Protein 6CW0 (pdb70)

CATH classification: 1.20.920.10

Organism: Cryptosporidium parvum (strain Iowa II) (NCBI:txid353152)

Radius of gyration: 18.34 Å; Cα contacts (8 Å, |Δi|>4): 218; chains: 2; bounding box: 42×38×51 Å

B-factor: mean 19.39, std 7.38, range [11.24, 53.66]

Structure (mmCIF, N/CA/C/O backbone):
data_6CW0
#
_entry.id   6CW0
#
_cell.length_a   32.543
_cell.length_b   71.422
_cell.length_c   98.274
_cell.angle_alpha   90.000
_cell.angle_beta   90.000
_cell.angle_gamma   90.000
#
_symmetry.space_group_name_H-M   'P 21 21 21'
#
loop_
_entity.id
_entity.type
_entity.pdbx_description
1 polymer 'Cgd2_2690 protein'
2 non-polymer 4-{[(7R)-8-cyclopentyl-7-ethyl-5-methyl-6-oxo-5,6,7,8-tetrahydropteridin-2-yl]amino}-3-methoxy-N-(1-methylpiperidin-4-yl)benzamide
3 non-polymer GLYCEROL
4 non-polymer 'UNKNOWN ATOM OR ION'
5 non-polymer 'SULFATE ION'
6 water water
#
loop_
_atom_site.group_PDB
_atom_site.id
_atom_site.type_symbol
_atom_site.label_atom_id
_atom_site.label_alt_id
_atom_site.label_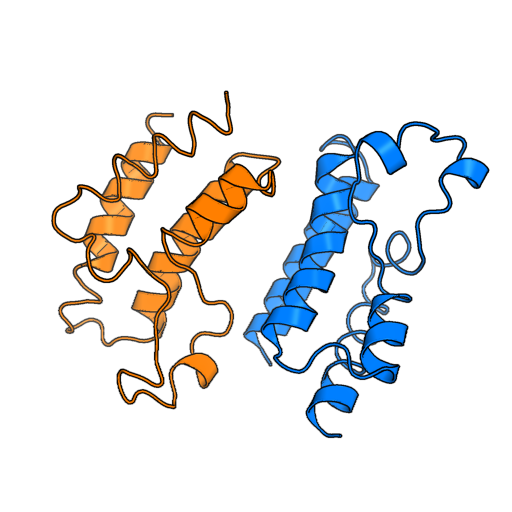comp_id
_atom_site.label_asym_id
_atom_site.label_entity_id
_atom_site.label_seq_id
_atom_site.pdbx_PDB_ins_code
_atom_site.Cartn_x
_atom_site.Cartn_y
_atom_site.Cartn_z
_atom_site.occupancy
_atom_site.B_iso_or_equiv
_atom_site.auth_seq_id
_atom_site.auth_comp_id
_atom_site.auth_asym_id
_atom_site.auth_atom_id
_atom_site.pdbx_PDB_model_num
ATOM 1 N N . GLU A 1 3 ? 39.732 56.051 35.012 1.00 45.22 4 GLU A N 1
ATOM 2 C CA . GLU A 1 3 ? 39.600 54.827 34.162 1.00 43.81 4 GLU A CA 1
ATOM 3 C C . GLU A 1 3 ? 38.155 54.592 33.686 1.00 42.94 4 GLU A C 1
ATOM 4 O O . GLU A 1 3 ? 37.914 54.501 32.476 1.00 38.26 4 G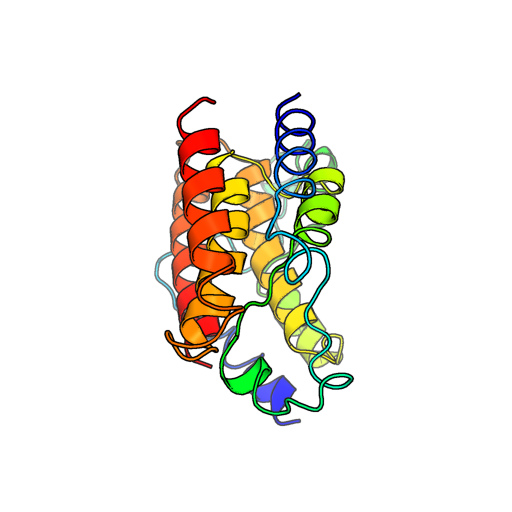LU A O 1
ATOM 6 N N . ASP A 1 4 ? 37.205 54.515 34.625 1.00 40.64 5 ASP A N 1
ATOM 7 C CA . ASP A 1 4 ? 35.780 54.235 34.311 1.00 38.53 5 ASP A CA 1
ATOM 8 C C . ASP A 1 4 ? 35.135 55.255 33.357 1.00 37.99 5 ASP A C 1
ATOM 9 O O . ASP A 1 4 ? 34.450 54.869 32.392 1.00 32.62 5 ASP A O 1
ATOM 11 N N . TYR A 1 5 ? 35.336 56.544 33.664 1.00 35.28 6 TYR A N 1
ATOM 12 C CA . TYR A 1 5 ? 34.821 57.652 32.859 1.00 32.94 6 TYR A CA 1
ATOM 13 C C . TYR A 1 5 ? 35.430 57.629 31.466 1.00 29.20 6 TYR A C 1
ATOM 14 O O . TYR A 1 5 ? 34.711 57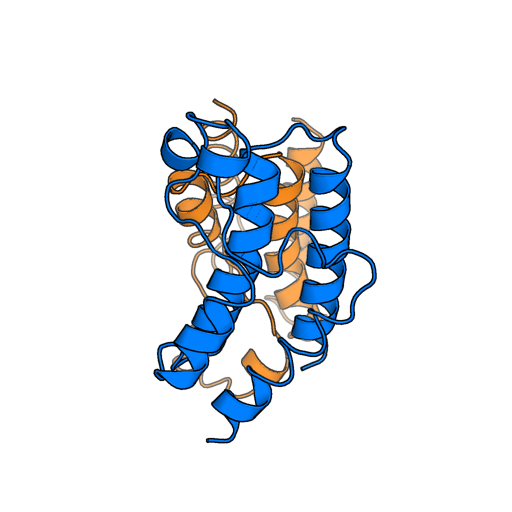.790 30.495 1.00 27.08 6 TYR A O 1
ATOM 16 N N . SER A 1 6 ? 36.738 57.402 31.365 1.00 29.54 7 SER A N 1
ATOM 17 C CA . SER A 1 6 ? 37.431 57.347 30.072 1.00 29.51 7 SER A CA 1
ATOM 18 C C . SER A 1 6 ? 36.893 56.234 29.203 1.00 28.10 7 SER A C 1
ATOM 19 O O . SER A 1 6 ? 36.582 56.454 28.035 1.00 23.38 7 SER A O 1
ATOM 22 N N . ARG A 1 7 ? 36.795 55.033 29.762 1.00 24.97 8 ARG A N 1
ATOM 23 C CA . ARG A 1 7 ? 36.231 53.917 29.008 1.00 23.87 8 ARG A CA 1
ATOM 24 C C . ARG A 1 7 ? 34.818 54.248 28.576 1.00 23.00 8 ARG A C 1
ATOM 25 O O . ARG A 1 7 ? 34.485 54.013 27.422 1.00 21.52 8 ARG A O 1
ATOM 33 N N . GLU A 1 8 ? 33.985 54.787 29.480 1.00 21.67 9 GLU A N 1
ATOM 34 C CA . GLU A 1 8 ? 32.648 55.231 29.114 1.00 21.52 9 GLU A CA 1
ATOM 35 C C . GLU A 1 8 ? 32.647 56.248 27.957 1.00 18.65 9 GLU A C 1
ATOM 36 O O . GLU A 1 8 ? 31.896 56.089 27.013 1.00 19.95 9 GLU A O 1
ATOM 39 N N . TYR A 1 9 ? 33.458 57.310 28.041 1.00 17.83 10 TYR A N 1
ATOM 40 C CA . TYR A 1 9 ? 33.517 58.276 26.936 1.00 16.48 10 TYR A CA 1
ATOM 41 C C . TYR A 1 9 ? 33.895 57.583 25.627 1.00 14.43 10 TYR A C 1
ATOM 42 O O . TYR A 1 9 ? 33.328 57.884 24.586 1.00 13.53 10 TYR A O 1
ATOM 51 N N A SER A 1 10 ? 34.852 56.665 25.692 0.70 14.68 11 SER A N 1
ATOM 52 N N B SER A 1 10 ? 34.857 56.670 25.680 0.30 14.07 11 SER A N 1
ATOM 53 C CA A SER A 1 10 ? 35.274 55.950 24.491 0.70 14.81 11 SER A CA 1
ATOM 54 C CA B SER A 1 10 ? 35.250 55.923 24.491 0.30 13.77 11 SER A CA 1
ATOM 55 C C A SER A 1 10 ? 34.131 55.091 23.949 0.70 13.99 11 SER A C 1
ATOM 56 C C B SER A 1 10 ? 34.091 55.125 23.938 0.30 13.76 11 SER A C 1
ATOM 57 O O A SER A 1 10 ? 33.986 54.963 22.741 0.70 13.29 11 SER A O 1
ATOM 58 O O B SER A 1 10 ? 33.906 55.048 22.727 0.30 13.50 11 SER A O 1
ATOM 63 N N . GLU A 1 11 ? 33.309 54.529 24.826 1.00 14.52 12 GLU A N 1
ATOM 64 C CA . GLU A 1 11 ? 32.161 53.740 24.375 1.00 14.18 12 GLU A CA 1
ATOM 65 C C . GLU A 1 11 ? 31.056 54.613 23.781 1.00 13.50 12 GLU A C 1
ATOM 66 O O . GLU A 1 11 ? 30.411 54.235 22.807 1.00 14.11 12 GLU A O 1
ATOM 72 N N . VAL A 1 12 ? 30.876 55.830 24.306 1.00 14.53 13 VAL A N 1
ATOM 73 C CA . VAL A 1 12 ? 29.938 56.775 23.686 1.00 14.59 13 VAL A CA 1
ATOM 74 C C . VAL A 1 12 ? 30.375 57.090 22.257 1.00 14.14 13 VAL A C 1
ATOM 75 O O . VAL A 1 12 ? 29.592 57.102 21.311 1.00 13.68 13 VAL A O 1
ATOM 79 N N . LEU A 1 13 ? 31.682 57.330 22.074 1.00 13.90 14 LEU A N 1
ATOM 80 C CA . LEU A 1 13 ? 32.167 57.574 20.709 1.00 15.02 14 LEU A CA 1
ATOM 81 C C . LEU A 1 13 ? 31.908 56.449 19.764 1.00 14.91 14 LEU A C 1
ATOM 82 O O . LEU A 1 13 ? 31.568 56.669 18.592 1.00 15.43 14 LEU A O 1
ATOM 87 N N A LEU A 1 14 ? 32.092 55.205 20.216 0.50 13.98 15 LEU A N 1
ATOM 88 N N B LEU A 1 14 ? 32.079 55.223 20.242 0.50 14.91 15 LEU A N 1
ATOM 89 C CA A LEU A 1 14 ? 31.764 54.073 19.349 0.50 14.03 15 LEU A CA 1
ATOM 90 C CA B LEU A 1 14 ? 31.806 54.072 19.411 0.50 15.52 15 LEU A CA 1
ATOM 91 C C A LEU A 1 14 ? 30.298 54.087 18.961 0.50 13.89 15 LEU A C 1
ATOM 92 C C B LEU A 1 14 ? 30.318 53.973 19.014 0.50 14.75 15 LEU A C 1
ATOM 93 O O A LEU A 1 14 ? 29.958 53.862 17.805 0.50 14.18 15 LEU A O 1
ATOM 94 O O B LEU A 1 14 ? 29.987 53.542 17.903 0.50 15.21 15 LEU A O 1
ATOM 103 N N . GLN A 1 15 ? 29.433 54.368 19.924 1.00 13.80 16 GLN A N 1
ATOM 104 C CA . GLN A 1 15 ? 27.980 54.452 19.634 1.00 13.95 16 GLN A CA 1
ATOM 105 C C . GLN A 1 15 ? 27.684 55.504 18.561 1.00 14.93 16 GLN A C 1
ATOM 106 O O . GLN A 1 15 ? 26.866 55.296 17.676 1.00 15.73 16 GLN A O 1
ATOM 112 N N . LEU A 1 16 ? 28.355 56.649 18.654 1.00 14.26 17 LEU A N 1
ATOM 113 C CA . LEU A 1 16 ? 28.158 57.707 17.673 1.00 15.04 17 LEU A CA 1
ATOM 114 C C . LEU A 1 16 ? 28.736 57.377 16.297 1.00 14.81 17 LEU A C 1
ATOM 115 O O . LEU A 1 16 ? 28.127 57.663 15.272 1.00 14.65 17 LEU A O 1
ATOM 120 N N A LYS A 1 17 ? 29.907 56.739 16.274 0.50 14.78 18 LYS A N 1
ATOM 121 N N B LYS A 1 17 ? 29.925 56.777 16.282 0.50 14.71 18 LYS A N 1
ATOM 122 C CA A LYS A 1 17 ? 30.524 56.333 15.014 0.50 15.34 18 LYS A CA 1
ATOM 123 C CA B LYS A 1 17 ? 30.546 56.403 15.025 0.50 15.19 18 LYS A CA 1
ATOM 124 C C A LYS A 1 17 ? 29.653 55.388 14.213 0.50 16.42 18 LYS A C 1
ATOM 125 C C B LYS A 1 17 ? 29.706 55.371 14.281 0.50 15.62 18 LYS A C 1
ATOM 126 O O A LYS A 1 17 ? 29.630 55.454 12.987 0.50 17.16 18 LYS A O 1
ATOM 127 O O B LYS A 1 17 ? 29.741 55.319 13.050 0.50 16.34 18 LYS A O 1
ATOM 132 N N A GLU A 1 18 ? 28.936 54.498 14.894 0.50 17.01 19 GLU A N 1
ATOM 133 N N B GLU A 1 18 ? 28.943 54.562 15.026 0.50 15.45 19 GLU A N 1
ATOM 134 C CA A GLU A 1 18 ? 28.144 53.500 14.189 0.50 19.24 19 GLU A CA 1
ATOM 135 C CA B GLU A 1 18 ? 28.115 53.499 14.448 0.50 16.76 19 GLU A CA 1
ATOM 136 C C A GLU A 1 18 ? 26.751 53.986 13.798 0.50 18.20 19 GLU A C 1
ATOM 137 C C B GLU A 1 18 ? 26.810 53.996 13.803 0.50 16.80 19 GLU A C 1
ATOM 138 O O A GLU A 1 18 ? 25.963 53.222 13.233 0.50 18.18 19 GLU A O 1
ATOM 139 O O B GLU A 1 18 ? 26.157 53.250 13.058 0.50 16.81 19 GLU A O 1
ATOM 150 N N . LEU A 1 19 ? 26.446 55.256 14.066 1.00 16.84 20 LEU A N 1
ATOM 151 C CA . LEU A 1 19 ? 25.184 55.831 13.596 1.00 15.97 20 LEU A CA 1
ATOM 152 C C . LEU A 1 19 ? 25.196 56.007 12.084 1.00 15.95 20 LEU A C 1
ATOM 153 O O . LEU A 1 19 ? 26.241 56.269 11.482 1.00 15.88 20 LEU A O 1
ATOM 158 N N A GLN A 1 20 ? 24.020 55.885 11.477 0.50 16.33 21 GLN A N 1
ATOM 159 N N B GLN A 1 20 ? 24.014 55.882 11.486 0.50 16.54 21 GLN A N 1
ATOM 160 C CA A GLN A 1 20 ? 23.889 55.991 10.026 0.50 17.49 21 GLN A CA 1
ATOM 161 C CA B GLN A 1 20 ? 23.856 55.999 10.041 0.50 17.86 21 GLN A CA 1
ATOM 162 C C A GLN A 1 20 ? 24.466 57.261 9.417 0.50 17.79 21 GLN A C 1
ATOM 163 C C B GLN A 1 20 ? 24.503 57.243 9.443 0.50 17.96 21 GLN A C 1
ATOM 164 O O A GLN A 1 20 ? 24.917 57.234 8.282 0.50 18.23 21 GLN A O 1
ATOM 165 O O B GLN A 1 20 ? 25.062 57.170 8.357 0.50 18.40 21 GLN A O 1
ATOM 176 N N . ASP A 1 21 ? 24.416 58.369 10.146 1.00 17.69 22 ASP A N 1
ATOM 177 C CA . ASP A 1 21 ? 24.837 59.663 9.580 1.00 17.98 22 ASP A CA 1
ATOM 178 C C . ASP A 1 21 ? 26.203 60.141 10.045 1.00 16.64 22 ASP A C 1
ATOM 179 O O . ASP A 1 21 ? 26.502 61.343 9.955 1.00 16.23 22 ASP A O 1
ATOM 184 N N . SER A 1 22 ? 27.043 59.236 10.526 1.00 15.02 23 SER A N 1
ATOM 185 C CA . SER A 1 22 ? 28.259 59.668 11.164 1.00 14.78 23 SER A CA 1
ATOM 186 C C . SER A 1 22 ? 29.425 60.039 10.256 1.00 14.66 23 SER A C 1
ATOM 187 O O . SER A 1 22 ? 30.352 60.705 10.720 1.00 13.01 23 SER A O 1
ATOM 190 N N A GLU A 1 23 ? 29.396 59.625 8.985 0.50 14.94 24 GLU A N 1
ATOM 191 N N B GLU A 1 23 ? 29.399 59.634 8.984 0.50 15.19 24 GLU A N 1
ATOM 192 C CA A GLU A 1 23 ? 30.599 59.641 8.144 0.50 15.35 24 GLU A CA 1
ATOM 193 C CA B GLU A 1 23 ? 30.622 59.639 8.179 0.50 15.77 24 GLU A CA 1
ATOM 194 C C A GLU A 1 23 ? 31.309 60.996 8.085 0.50 13.85 24 GLU A C 1
ATOM 195 C C B GLU A 1 23 ? 31.317 61.002 8.082 0.50 14.07 24 GLU A C 1
ATOM 196 O O A GLU A 1 23 ? 32.536 61.070 8.241 0.50 14.43 24 GLU A O 1
ATOM 197 O O B GLU A 1 23 ? 32.546 61.088 8.208 0.50 14.62 24 GLU A O 1
ATOM 208 N N . ALA A 1 24 ? 30.548 62.065 7.878 1.00 13.17 25 ALA A N 1
ATOM 209 C CA . ALA A 1 24 ? 31.152 63.397 7.728 1.00 12.72 25 ALA A CA 1
ATOM 210 C C . ALA A 1 24 ? 31.863 63.893 8.972 1.00 12.65 25 ALA A C 1
ATOM 211 O O . ALA A 1 24 ? 32.617 64.867 8.899 1.00 13.15 25 ALA A O 1
ATOM 213 N N . PHE A 1 25 ? 31.579 63.281 10.123 1.00 12.21 26 PHE A N 1
ATOM 214 C CA . PHE A 1 25 ? 32.024 63.750 11.438 1.00 12.29 26 PHE A CA 1
ATOM 215 C C . PHE A 1 25 ? 33.127 62.898 12.050 1.00 13.31 26 PHE A C 1
ATOM 216 O O . PHE A 1 25 ? 33.546 63.164 13.185 1.00 13.49 26 PHE A O 1
ATOM 224 N N . LEU A 1 26 ? 33.627 61.909 11.316 1.00 12.92 27 LEU A N 1
ATOM 225 C CA . LEU A 1 26 ? 34.573 60.936 11.859 1.00 13.77 27 LEU A CA 1
ATOM 226 C C . LEU A 1 26 ? 35.958 61.493 12.060 1.00 14.24 27 LEU A C 1
ATOM 227 O O . LEU A 1 26 ? 36.655 61.109 13.025 1.00 15.09 27 LEU A O 1
ATOM 232 N N . GLU A 1 27 ? 36.363 62.370 11.159 1.00 14.09 28 GLU A N 1
ATOM 233 C CA . GLU A 1 27 ? 37.734 62.863 11.086 1.00 15.24 28 GLU A CA 1
ATOM 234 C C . GLU A 1 27 ? 37.733 64.365 10.894 1.00 15.05 28 GLU A C 1
ATOM 235 O O . GLU A 1 27 ? 36.729 64.934 10.439 1.00 14.80 28 GLU A O 1
ATOM 241 N N . PRO A 1 28 ? 38.862 65.028 11.213 1.00 14.80 29 PRO A N 1
ATOM 242 C CA . PRO A 1 28 ? 38.909 66.471 11.010 1.00 14.70 29 PRO A CA 1
ATOM 243 C C . PRO A 1 28 ? 38.591 66.843 9.564 1.00 14.71 29 PRO A C 1
ATOM 244 O O . PRO A 1 28 ? 39.015 66.145 8.614 1.00 15.88 29 PRO A O 1
ATOM 248 N N . VAL A 1 29 ? 37.913 67.965 9.400 1.00 14.28 30 VAL A N 1
ATOM 249 C CA . VAL A 1 29 ? 37.660 68.526 8.088 1.00 14.57 30 VAL A CA 1
ATOM 250 C C . VAL A 1 29 ? 39.007 68.903 7.464 1.00 15.85 30 VAL A C 1
ATOM 251 O O . VAL A 1 29 ? 39.777 69.709 8.011 1.00 17.04 30 VAL A O 1
ATOM 255 N N . ASN A 1 30 ? 39.306 68.317 6.299 1.00 16.79 31 ASN A N 1
ATOM 256 C CA . ASN A 1 30 ? 40.503 68.705 5.546 1.00 18.15 31 ASN A CA 1
ATOM 257 C C . ASN A 1 30 ? 40.023 69.699 4.495 1.00 17.03 31 ASN A C 1
ATOM 258 O O . ASN A 1 30 ? 39.669 69.352 3.342 1.00 16.61 31 ASN A O 1
ATOM 263 N N . TRP A 1 31 ? 39.960 70.955 4.910 1.00 17.29 32 TRP A N 1
ATOM 264 C CA . TRP A 1 31 ? 39.367 71.977 4.063 1.00 18.27 32 TRP A CA 1
ATOM 265 C C . TRP A 1 31 ? 40.209 72.253 2.825 1.00 18.27 32 TRP A C 1
ATOM 266 O O . TRP A 1 31 ? 39.659 72.605 1.786 1.00 18.48 32 TRP A O 1
ATOM 277 N N . LYS A 1 32 ? 41.522 72.071 2.914 1.00 18.42 33 LYS A N 1
ATOM 278 C CA . LYS A 1 32 ? 42.358 72.274 1.745 1.00 19.33 33 LYS A CA 1
ATOM 279 C C . LYS A 1 32 ? 42.055 71.211 0.686 1.00 18.46 33 LYS A C 1
ATOM 280 O O . LYS A 1 32 ? 41.905 71.544 -0.503 1.00 19.66 33 LYS A O 1
ATOM 283 N N . LYS A 1 33 ? 41.932 69.955 1.106 1.00 17.64 34 LYS A N 1
ATOM 284 C CA . LYS A 1 33 ? 41.586 68.887 0.172 1.00 18.34 34 LYS A CA 1
ATOM 285 C C . LYS A 1 33 ? 40.241 69.141 -0.491 1.00 17.60 34 LYS A C 1
ATOM 286 O O . LYS A 1 33 ? 40.061 68.855 -1.684 1.00 17.29 34 LYS A O 1
ATOM 290 N N . LEU A 1 34 ? 39.304 69.683 0.275 1.00 16.60 35 LEU A N 1
ATOM 291 C CA . LEU A 1 34 ? 37.953 69.978 -0.231 1.00 16.20 35 LEU A CA 1
ATOM 292 C C . LEU A 1 34 ? 37.864 71.286 -1.014 1.00 17.60 35 LEU A C 1
ATOM 293 O O . LEU A 1 34 ? 36.825 71.569 -1.608 1.00 19.67 35 LEU A O 1
ATOM 298 N N . GLY A 1 35 ? 38.907 72.106 -0.952 1.00 17.65 36 GLY A N 1
ATOM 299 C CA . GLY A 1 35 ? 38.929 73.392 -1.614 1.00 18.12 36 GLY A CA 1
ATOM 300 C C . GLY A 1 35 ? 38.105 74.468 -0.925 1.00 18.57 36 GLY A C 1
ATOM 301 O O . GLY A 1 35 ? 37.676 75.445 -1.549 1.00 19.71 36 GLY A O 1
ATOM 302 N N . LEU A 1 36 ? 37.899 74.319 0.380 1.00 18.35 37 LEU A N 1
ATOM 303 C CA . LEU A 1 36 ? 37.053 75.239 1.137 1.00 19.15 37 LEU A CA 1
ATOM 304 C C . LEU A 1 36 ? 37.898 76.166 1.981 1.00 20.83 37 LEU A C 1
ATOM 305 O O . LEU A 1 36 ? 37.985 76.021 3.203 1.00 19.35 37 LEU A O 1
ATOM 310 N N . ASP A 1 37 ? 38.498 77.162 1.329 1.00 21.25 38 ASP A N 1
ATOM 311 C CA . ASP A 1 37 ? 39.481 78.017 1.983 1.00 23.51 38 ASP A CA 1
ATOM 312 C C . ASP A 1 37 ? 38.921 78.837 3.138 1.00 21.54 38 ASP A C 1
ATOM 313 O O . ASP A 1 37 ? 39.665 79.251 4.023 1.00 21.78 38 ASP A O 1
ATOM 318 N N . ASP A 1 38 ? 37.627 79.107 3.113 1.00 20.62 39 ASP A N 1
ATOM 319 C CA . ASP A 1 38 ? 37.007 79.906 4.160 1.00 20.52 39 ASP A CA 1
ATOM 320 C C . ASP A 1 38 ? 36.654 79.117 5.412 1.00 19.50 39 ASP A C 1
ATOM 321 O O . ASP A 1 38 ? 36.304 79.704 6.414 1.00 19.72 39 ASP A O 1
ATOM 326 N N . TYR A 1 39 ? 36.771 77.796 5.365 1.00 18.26 40 TYR A N 1
ATOM 327 C CA . TYR A 1 39 ? 36.375 76.977 6.513 1.00 17.43 40 TYR A CA 1
ATOM 328 C C . TYR A 1 39 ? 37.014 77.424 7.842 1.00 17.57 40 TYR A C 1
ATOM 329 O O . TYR A 1 39 ? 36.294 77.623 8.819 1.00 16.46 40 TYR A O 1
ATOM 338 N N . PRO A 1 40 ? 38.345 77.625 7.886 1.00 18.39 41 PRO A N 1
ATOM 339 C CA . PRO A 1 40 ? 38.939 78.066 9.160 1.00 20.77 41 PRO A CA 1
ATOM 340 C C . PRO A 1 40 ? 38.637 79.509 9.561 1.00 21.45 41 PRO A C 1
ATOM 341 O O . PRO A 1 40 ? 38.835 79.860 10.725 1.00 24.13 41 PRO A O 1
ATOM 345 N N . ASP A 1 41 ? 38.192 80.328 8.616 1.00 21.35 42 ASP A N 1
ATOM 346 C CA . ASP A 1 41 ? 37.778 81.702 8.933 1.00 23.40 42 ASP A CA 1
ATOM 347 C C . ASP A 1 41 ? 36.446 81.692 9.666 1.00 22.71 42 ASP A C 1
ATOM 348 O O . ASP A 1 41 ? 36.206 82.519 10.539 1.00 26.41 42 ASP A O 1
ATOM 353 N N . ILE A 1 42 ? 35.576 80.746 9.318 1.00 19.99 43 ILE A N 1
ATOM 354 C CA . ILE A 1 42 ? 34.228 80.689 9.858 1.00 18.67 43 ILE A CA 1
ATOM 355 C C . ILE A 1 42 ? 34.166 79.780 11.086 1.00 17.69 43 ILE A C 1
ATOM 356 O O . ILE A 1 42 ? 33.519 80.118 12.083 1.00 17.60 43 ILE A O 1
ATOM 361 N N . VAL A 1 43 ? 34.836 78.638 10.998 1.00 16.10 44 VAL A N 1
ATOM 362 C CA . VAL A 1 43 ? 34.877 77.671 12.088 1.00 15.74 44 VAL A CA 1
ATOM 363 C C . VAL A 1 43 ? 36.143 77.867 12.906 1.00 15.85 44 VAL A C 1
ATOM 364 O O . VAL A 1 43 ? 37.203 77.426 12.524 1.00 16.98 44 VAL A O 1
ATOM 368 N N . LYS A 1 44 ? 35.994 78.510 14.059 1.00 16.48 45 LYS A N 1
ATOM 369 C CA . LYS A 1 44 ? 37.110 78.926 14.874 1.00 17.62 45 LYS A CA 1
ATOM 370 C C . LYS A 1 44 ? 37.687 77.776 15.669 1.00 16.23 45 LYS A C 1
ATOM 371 O O . LYS A 1 44 ? 38.881 77.754 15.942 1.00 17.60 45 LYS A O 1
ATOM 377 N N . ASN A 1 45 ? 36.836 76.815 16.024 1.00 14.70 46 ASN A N 1
ATOM 378 C CA . ASN A 1 45 ? 37.236 75.709 16.901 1.00 14.95 46 ASN A CA 1
ATOM 379 C C . ASN A 1 45 ? 36.778 74.386 16.245 1.00 13.84 46 ASN A C 1
ATOM 380 O O . ASN A 1 45 ? 35.761 73.801 16.622 1.00 13.47 46 ASN A O 1
ATOM 385 N N . PRO A 1 46 ? 37.578 73.891 15.288 1.00 14.84 47 PRO A N 1
ATOM 386 C CA . PRO A 1 46 ? 37.220 72.649 14.623 1.00 14.41 47 PRO A CA 1
ATOM 387 C C . PRO A 1 46 ? 37.176 71.485 15.608 1.00 14.46 47 PRO A C 1
ATOM 388 O O . PRO A 1 46 ? 37.938 71.465 16.569 1.00 14.22 47 PRO A O 1
ATOM 392 N N . MET A 1 47 ? 36.291 70.524 15.386 1.00 13.40 48 MET A N 1
ATOM 393 C CA . MET A 1 47 ? 36.242 69.332 16.208 1.00 13.41 48 MET A CA 1
ATOM 394 C C . MET A 1 47 ? 35.611 68.210 15.391 1.00 12.31 48 MET A C 1
ATOM 395 O O . MET A 1 47 ? 34.872 68.464 14.454 1.00 12.47 48 MET A O 1
ATOM 400 N N . ASP A 1 48 ? 35.947 66.983 15.754 1.00 11.60 49 ASP A N 1
ATOM 401 C CA . ASP A 1 48 ? 35.468 65.770 15.088 1.00 12.00 49 ASP A CA 1
ATOM 402 C C . ASP A 1 48 ? 35.631 64.599 16.040 1.00 12.20 49 ASP A C 1
ATOM 403 O O . ASP A 1 48 ? 36.274 64.719 17.086 1.00 11.88 49 ASP A O 1
ATOM 408 N N . LEU A 1 49 ? 35.047 63.459 15.692 1.00 11.24 50 LEU A N 1
ATOM 409 C CA . LEU A 1 49 ? 35.017 62.326 16.598 1.00 12.05 50 LEU A CA 1
ATOM 410 C C . LEU A 1 49 ? 36.383 61.696 16.872 1.00 12.24 50 LEU A C 1
ATOM 411 O O . LEU A 1 49 ? 36.596 61.223 17.980 1.00 13.01 50 LEU A O 1
ATOM 416 N N A LYS A 1 50 ? 37.267 61.683 15.883 0.50 13.02 51 LYS A N 1
ATOM 417 N N B LYS A 1 50 ? 37.277 61.677 15.890 0.50 12.78 51 LYS A N 1
ATOM 418 C CA A LYS A 1 50 ? 38.611 61.136 16.060 0.50 13.49 51 LYS A CA 1
ATOM 419 C CA B LYS A 1 50 ? 38.616 61.120 16.105 0.50 13.09 51 LYS A CA 1
ATOM 420 C C A LYS A 1 50 ? 39.408 61.995 17.036 0.50 13.20 51 LYS A C 1
ATOM 421 C C B LYS A 1 50 ? 39.406 61.998 17.060 0.50 12.99 51 LYS A C 1
ATOM 422 O O A LYS A 1 50 ? 40.078 61.477 17.938 0.50 13.40 51 LYS A O 1
ATOM 423 O O B LYS A 1 50 ? 40.076 61.497 17.971 0.50 13.17 51 LYS A O 1
ATOM 434 N N . THR A 1 51 ? 39.292 63.318 16.897 1.00 12.77 52 THR A N 1
ATOM 435 C CA . THR A 1 51 ? 40.001 64.225 17.786 1.00 13.01 52 THR A CA 1
ATOM 436 C C . THR A 1 51 ? 39.486 64.085 19.210 1.00 12.49 52 THR A C 1
ATOM 437 O O . THR A 1 51 ? 40.264 64.104 20.147 1.00 13.19 52 THR A O 1
ATOM 441 N N . ILE A 1 52 ? 38.178 63.958 19.408 1.00 11.94 53 ILE A N 1
ATOM 442 C CA . ILE A 1 52 ? 37.663 63.706 20.742 1.00 11.64 53 ILE A CA 1
ATOM 443 C C . ILE A 1 52 ? 38.291 62.431 21.317 1.00 11.41 53 ILE A C 1
ATOM 444 O O . ILE A 1 52 ? 38.652 62.389 22.490 1.00 11.73 53 ILE A O 1
ATOM 449 N N . GLY A 1 53 ? 38.379 61.389 20.499 1.00 11.51 54 GLY A N 1
ATOM 450 C CA . GLY A 1 53 ? 38.991 60.149 20.962 1.00 12.18 54 GLY A CA 1
ATOM 451 C C . GLY A 1 53 ? 40.423 60.362 21.437 1.00 12.39 54 GLY A C 1
ATOM 452 O O . GLY A 1 53 ? 40.835 59.823 22.470 1.00 13.04 54 GLY A O 1
ATOM 453 N N . LYS A 1 54 ? 41.205 61.176 20.730 1.00 12.04 55 LYS A N 1
ATOM 454 C CA . LYS A 1 54 ? 42.579 61.480 21.172 1.00 13.19 55 LYS A CA 1
ATOM 455 C C . LYS A 1 54 ? 42.577 62.251 22.470 1.00 12.69 55 LYS A C 1
ATOM 456 O O . LYS A 1 54 ? 43.441 62.038 23.337 1.00 13.26 55 LYS A O 1
ATOM 462 N N . LYS A 1 55 ? 41.622 63.160 22.622 1.00 12.21 56 LYS A N 1
ATOM 463 C CA . LYS A 1 55 ? 41.502 63.905 23.867 1.00 12.15 56 LYS A CA 1
ATOM 464 C C . LYS A 1 55 ? 41.120 63.018 25.047 1.00 11.92 56 LYS A C 1
ATOM 465 O O . LYS A 1 55 ? 41.616 63.215 26.156 1.00 12.17 56 LYS A O 1
ATOM 471 N N . ILE A 1 56 ? 40.303 61.994 24.820 1.00 11.47 57 ILE A N 1
ATOM 472 C CA . ILE A 1 56 ? 39.981 61.041 25.884 1.00 12.28 57 ILE A CA 1
ATOM 473 C C . ILE A 1 56 ? 41.277 60.323 26.302 1.00 12.40 57 ILE A C 1
ATOM 474 O O . ILE A 1 56 ? 41.566 60.165 27.502 1.00 13.32 57 ILE A O 1
ATOM 479 N N . LYS A 1 57 ? 42.048 59.867 25.323 1.00 13.02 58 LYS A N 1
ATOM 480 C CA . LYS A 1 57 ? 43.276 59.101 25.598 1.00 14.39 58 LYS A CA 1
ATOM 481 C C . LYS A 1 57 ? 44.286 59.937 26.381 1.00 14.88 58 LYS A C 1
ATOM 482 O O . LYS A 1 57 ? 45.033 59.379 27.199 1.00 16.13 58 LYS A O 1
ATOM 488 N N . ALA A 1 58 ? 44.287 61.253 26.182 1.00 14.62 59 ALA A N 1
ATOM 489 C CA . ALA A 1 58 ? 45.171 62.178 26.902 1.00 15.19 59 ALA A CA 1
ATOM 490 C C . ALA A 1 58 ? 44.561 62.789 28.158 1.00 15.76 59 ALA A C 1
ATOM 491 O O . ALA A 1 58 ? 45.177 63.676 28.773 1.00 16.85 59 ALA A O 1
ATOM 493 N N . ASN A 1 59 ? 43.383 62.332 28.565 1.00 15.11 60 ASN A N 1
ATOM 494 C CA . ASN A 1 59 ? 42.742 62.745 2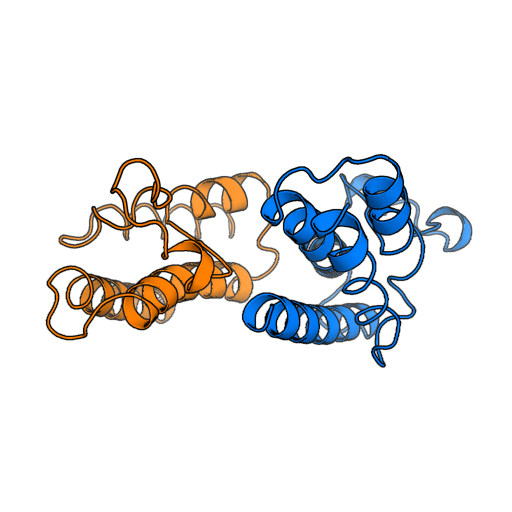9.807 1.00 15.85 60 ASN A CA 1
ATOM 495 C C . ASN A 1 59 ? 42.360 64.217 29.812 1.00 16.56 60 ASN A C 1
ATOM 496 O O . ASN A 1 59 ? 42.447 64.899 30.850 1.00 16.90 60 ASN A O 1
ATOM 501 N N . PHE A 1 60 ? 41.857 64.704 28.679 1.00 15.50 61 PHE A N 1
ATOM 502 C CA . PHE A 1 60 ? 41.328 66.085 28.619 1.00 15.86 61 PHE A CA 1
ATOM 503 C C . PHE A 1 60 ? 39.933 66.311 29.188 1.00 16.90 61 PHE A C 1
ATOM 504 O O . PHE A 1 60 ? 39.537 67.455 29.374 1.00 18.50 61 PHE A O 1
ATOM 512 N N . TYR A 1 61 ? 39.184 65.274 29.485 1.00 15.23 62 TYR A N 1
ATOM 513 C CA . TYR A 1 61 ? 37.835 65.462 29.989 1.00 15.11 62 TYR A CA 1
ATOM 514 C C . TYR A 1 61 ? 37.779 64.947 31.417 1.00 16.95 62 TYR A C 1
ATOM 515 O O . TYR A 1 61 ? 37.633 63.753 31.662 1.00 19.49 62 TYR A O 1
ATOM 524 N N . THR A 1 62 ? 37.915 65.851 32.378 1.00 16.59 63 THR A N 1
ATOM 525 C CA . THR A 1 62 ? 37.842 65.484 33.779 1.00 17.20 63 THR A CA 1
ATOM 526 C C . THR A 1 62 ? 36.464 65.715 34.390 1.00 18.23 63 THR A C 1
ATOM 527 O O . THR A 1 62 ? 36.225 65.343 35.547 1.00 20.11 63 THR A O 1
ATOM 531 N N . LYS A 1 63 ? 35.536 66.280 33.604 1.00 18.79 64 LYS A N 1
ATOM 532 C CA . LYS A 1 63 ? 34.103 66.269 33.920 1.00 19.42 64 LYS A CA 1
ATOM 533 C C . LYS A 1 63 ? 33.344 65.955 32.633 1.00 18.20 64 LYS A C 1
ATOM 534 O O . LYS A 1 63 ? 33.766 66.367 31.547 1.00 17.41 64 LYS A O 1
ATOM 539 N N . ALA A 1 64 ? 32.211 65.274 32.756 1.00 18.57 65 ALA A N 1
ATOM 540 C CA . ALA A 1 64 ? 31.492 64.835 31.576 1.00 18.55 65 ALA A CA 1
ATOM 541 C C . ALA A 1 64 ? 31.042 66.033 30.748 1.00 17.28 65 ALA A C 1
ATOM 542 O O . ALA A 1 64 ? 30.963 65.955 29.511 1.00 16.69 65 ALA A O 1
ATOM 544 N N . GLU A 1 65 ? 30.718 67.146 31.372 1.00 17.06 66 GLU A N 1
ATOM 545 C CA . GLU A 1 65 ? 30.234 68.276 30.601 1.00 17.36 66 GLU A CA 1
ATOM 546 C C . GLU A 1 65 ? 31.291 68.759 29.591 1.00 15.75 66 GLU A C 1
ATOM 547 O O . GLU A 1 65 ? 30.941 69.325 28.557 1.00 14.68 66 GLU A O 1
ATOM 553 N N . GLN A 1 66 ? 32.578 68.532 29.862 1.00 14.36 67 GLN A N 1
ATOM 554 C CA . GLN A 1 66 ? 33.637 68.959 28.917 1.00 14.10 67 GLN A CA 1
ATOM 555 C C . GLN A 1 66 ? 33.641 68.044 27.676 1.00 13.02 67 GLN A C 1
ATOM 556 O O . GLN A 1 66 ? 33.865 68.507 26.545 1.00 12.96 67 GLN A O 1
ATOM 562 N N . PHE A 1 67 ? 33.381 66.759 27.894 1.00 13.20 68 PHE A N 1
ATOM 563 C CA . PHE A 1 67 ? 33.221 65.802 26.789 1.00 12.81 68 PHE A CA 1
ATOM 564 C C . PHE A 1 67 ? 32.030 66.183 25.911 1.00 11.83 68 PHE A C 1
ATOM 565 O O . PHE A 1 67 ? 32.142 66.319 24.698 1.00 12.20 68 PHE A O 1
ATOM 573 N N . TRP A 1 68 ? 30.881 66.377 26.538 1.00 11.69 69 TRP A N 1
ATOM 574 C CA . TRP A 1 68 ? 29.677 66.726 25.788 1.00 12.91 69 TRP A CA 1
ATOM 575 C C . TRP A 1 68 ? 29.794 68.060 25.078 1.00 13.05 69 TRP A C 1
ATOM 576 O O . TRP A 1 68 ? 29.211 68.230 24.006 1.00 13.59 69 TRP A O 1
ATOM 587 N N . ALA A 1 69 ? 30.555 69.014 25.617 1.00 12.57 70 ALA A N 1
ATOM 588 C CA . ALA A 1 69 ? 30.765 70.289 24.955 1.00 13.04 70 ALA A CA 1
ATOM 589 C C . ALA A 1 69 ? 31.497 70.085 23.631 1.00 12.12 70 ALA A C 1
ATOM 590 O O . ALA A 1 69 ? 31.153 70.714 22.623 1.00 12.81 70 ALA A O 1
ATOM 592 N N . ASP A 1 70 ? 32.478 69.184 23.591 1.00 11.52 71 ASP A N 1
ATOM 593 C CA . ASP A 1 70 ? 33.163 68.947 22.346 1.00 12.11 71 ASP A CA 1
ATOM 594 C C . ASP A 1 70 ? 32.269 68.184 21.356 1.00 11.27 71 ASP A C 1
ATOM 595 O O . ASP A 1 70 ? 32.358 68.409 20.163 1.00 11.26 71 ASP A O 1
ATOM 600 N N . ILE A 1 71 ? 31.452 67.253 21.853 1.00 11.85 72 ILE A N 1
ATOM 601 C CA . ILE A 1 71 ? 30.473 66.564 20.970 1.00 12.38 72 ILE A CA 1
ATOM 602 C C . ILE A 1 71 ? 29.549 67.608 20.336 1.00 11.89 72 ILE A C 1
ATOM 603 O O . ILE A 1 71 ? 29.353 67.633 19.106 1.00 12.70 72 ILE A O 1
ATOM 608 N N . ASP A 1 72 ? 28.972 68.487 21.157 1.00 12.56 73 ASP A N 1
ATOM 609 C CA . ASP A 1 72 ? 28.059 69.556 20.673 1.00 13.39 73 ASP A CA 1
ATOM 610 C C . ASP A 1 72 ? 28.745 70.473 19.675 1.00 13.19 73 ASP A C 1
ATOM 611 O O . ASP A 1 72 ? 28.120 70.964 18.719 1.00 13.03 73 ASP A O 1
ATOM 616 N N . LEU A 1 73 ? 30.039 70.693 19.872 1.00 12.27 74 LEU A N 1
ATOM 617 C CA . LEU A 1 73 ? 30.789 71.581 19.018 1.00 11.90 74 LEU A CA 1
ATOM 618 C C . LEU A 1 73 ? 30.854 71.060 17.577 1.00 12.53 74 LEU A C 1
ATOM 619 O O . LEU A 1 73 ? 30.866 71.825 16.604 1.00 12.94 74 LEU A O 1
ATOM 624 N N . ILE A 1 74 ? 30.901 69.737 17.422 1.00 12.00 75 ILE A N 1
ATOM 625 C CA . ILE A 1 74 ? 30.952 69.157 16.076 1.00 11.66 75 ILE A CA 1
ATOM 626 C C . ILE A 1 74 ? 29.689 69.577 15.325 1.00 12.18 75 ILE A C 1
ATOM 627 O O . ILE A 1 74 ? 29.738 70.046 14.176 1.00 12.07 75 ILE A O 1
ATOM 632 N N . TRP A 1 75 ? 28.541 69.362 15.945 1.00 12.49 76 TRP A N 1
ATOM 633 C CA . TRP A 1 75 ? 27.293 69.689 15.234 1.00 12.83 76 TRP A CA 1
ATOM 634 C C . TRP A 1 75 ? 27.129 71.195 15.021 1.00 13.07 76 TRP A C 1
ATOM 635 O O . TRP A 1 75 ? 26.668 71.617 13.951 1.00 13.65 76 TRP A O 1
ATOM 646 N N . HIS A 1 76 ? 27.554 71.997 15.999 1.00 13.31 77 HIS A N 1
ATOM 647 C CA . HIS A 1 76 ? 27.544 73.450 15.892 1.00 13.01 77 HIS A CA 1
ATOM 648 C C . HIS A 1 76 ? 28.362 73.928 14.707 1.00 12.79 77 HIS A C 1
ATOM 649 O O . HIS A 1 76 ? 27.910 74.769 13.913 1.00 13.04 77 HIS A O 1
ATOM 656 N N . ASN A 1 77 ? 29.562 73.385 14.568 1.00 12.93 78 ASN A N 1
ATOM 657 C CA . ASN A 1 77 ? 30.404 73.814 13.454 1.00 12.43 78 ASN A CA 1
ATOM 658 C C . ASN A 1 77 ? 29.722 73.532 12.121 1.00 12.09 78 ASN A C 1
ATOM 659 O O . ASN A 1 77 ? 29.778 74.361 11.186 1.00 12.72 78 ASN A O 1
ATOM 664 N N . CYS A 1 78 ? 29.121 72.345 12.002 1.00 11.95 79 CYS A N 1
ATOM 665 C CA . CYS A 1 78 ? 28.476 71.984 10.764 1.00 11.97 79 CYS A CA 1
ATOM 666 C C . CYS A 1 78 ? 27.308 72.932 10.472 1.00 12.51 79 CYS A C 1
ATOM 667 O O . CYS A 1 78 ? 27.119 73.364 9.322 1.00 12.98 79 CYS A O 1
ATOM 670 N N . GLN A 1 79 ? 26.539 73.277 11.501 1.00 12.46 80 GLN A N 1
ATOM 671 C CA . GLN A 1 79 ? 25.314 74.078 11.298 1.00 13.38 80 GLN A CA 1
ATOM 672 C C . GLN A 1 79 ? 25.676 75.553 11.087 1.00 13.86 80 GLN A C 1
ATOM 673 O O . GLN A 1 79 ? 24.913 76.287 10.456 1.00 16.05 80 GLN A O 1
ATOM 679 N N . LEU A 1 80 ? 26.824 75.989 11.592 1.00 13.27 81 LEU A N 1
ATOM 680 C CA . LEU A 1 80 ? 27.320 77.327 11.332 1.00 14.60 81 LEU A CA 1
ATOM 681 C C . LEU A 1 80 ? 27.831 77.468 9.893 1.00 14.65 81 LEU A C 1
ATOM 682 O O . LEU A 1 80 ? 27.540 78.445 9.203 1.00 16.27 81 LEU A O 1
ATOM 687 N N . TYR A 1 81 ? 28.603 76.500 9.437 1.00 14.08 82 TYR A N 1
ATOM 688 C CA . TYR A 1 81 ? 29.291 76.629 8.148 1.00 14.40 82 TYR A CA 1
ATOM 689 C C . TYR A 1 81 ? 28.375 76.372 6.960 1.00 14.90 82 TYR A C 1
ATOM 690 O O . TYR A 1 81 ? 28.518 77.010 5.918 1.00 15.91 82 TYR A O 1
ATOM 699 N N . ASN A 1 82 ? 27.451 75.427 7.094 1.00 13.54 83 ASN A N 1
ATOM 700 C CA . ASN A 1 82 ? 26.697 74.908 5.946 1.00 13.88 83 ASN A CA 1
ATOM 701 C C . ASN A 1 82 ? 25.283 75.414 5.954 1.00 14.86 83 ASN A C 1
ATOM 702 O O . ASN A 1 82 ? 24.715 75.658 7.009 1.00 15.48 83 ASN A O 1
ATOM 707 N N . HIS A 1 83 ? 24.680 75.522 4.769 1.00 14.68 84 HIS A N 1
ATOM 708 C CA . HIS A 1 83 ? 23.267 75.889 4.667 1.00 15.88 84 HIS A CA 1
ATOM 709 C C . HIS A 1 83 ? 22.366 74.819 5.249 1.00 16.17 84 HIS A C 1
ATOM 710 O O . HIS A 1 83 ? 22.620 73.604 5.128 1.00 15.43 84 HIS A O 1
ATOM 717 N N . GLU A 1 84 ? 21.272 75.264 5.857 1.00 16.98 85 GLU A N 1
ATOM 718 C CA . GLU A 1 84 ? 20.306 74.361 6.444 1.00 18.34 85 GLU A CA 1
ATOM 719 C C . GLU A 1 84 ? 19.791 73.299 5.462 1.00 18.06 85 GLU A C 1
ATOM 720 O O . GLU A 1 84 ? 19.580 72.146 5.852 1.00 19.61 85 GLU A O 1
ATOM 726 N N . SER A 1 85 ? 19.619 73.671 4.195 1.00 19.34 86 SER A N 1
ATOM 727 C CA . SER A 1 85 ? 19.108 72.741 3.201 1.00 20.13 86 SER A CA 1
ATOM 728 C C . SER A 1 85 ? 20.123 71.696 2.747 1.00 19.11 86 SER A C 1
ATOM 729 O O . SER A 1 85 ? 19.743 70.760 2.047 1.00 21.44 86 SER A O 1
ATOM 732 N N . SER A 1 86 ? 21.402 71.843 3.101 1.00 16.28 87 SER A N 1
ATOM 733 C CA . SER A 1 86 ? 22.406 70.889 2.655 1.00 14.94 87 SER A CA 1
ATOM 734 C C . SER A 1 86 ? 22.266 69.546 3.368 1.00 14.53 87 SER A C 1
ATOM 735 O O . SER A 1 86 ? 21.798 69.493 4.523 1.00 14.24 87 SER A O 1
ATOM 738 N N . GLU A 1 87 ? 22.702 68.472 2.718 1.00 14.06 88 GLU A N 1
ATOM 739 C CA . GLU A 1 87 ? 22.623 67.150 3.294 1.00 15.41 88 GLU A CA 1
ATOM 740 C C . GLU A 1 87 ? 23.483 67.046 4.548 1.00 13.91 88 GLU A C 1
ATOM 741 O O . GLU A 1 87 ? 23.021 66.462 5.531 1.00 14.47 88 GLU A O 1
ATOM 747 N N . VAL A 1 88 ? 24.686 67.615 4.561 1.00 12.95 89 VAL A N 1
ATOM 748 C CA . VAL A 1 88 ? 25.544 67.455 5.748 1.00 12.13 89 VAL A CA 1
ATOM 749 C C . VAL A 1 88 ? 24.935 68.154 6.954 1.00 12.44 89 VAL A C 1
ATOM 750 O O . VAL A 1 88 ? 25.027 67.641 8.083 1.00 11.52 89 VAL A O 1
ATOM 754 N N . TYR A 1 89 ? 24.297 69.302 6.747 1.00 11.86 90 TYR A N 1
ATOM 755 C CA . TYR A 1 89 ? 23.582 69.971 7.839 1.00 12.54 90 TYR A CA 1
ATOM 756 C C . TYR A 1 89 ? 22.526 69.031 8.376 1.00 13.04 90 TYR A C 1
ATOM 757 O O . TYR A 1 89 ? 22.411 68.855 9.598 1.00 13.36 90 TYR A O 1
ATOM 766 N N . GLN A 1 90 ? 21.716 68.439 7.511 1.00 13.68 91 GLN A N 1
ATOM 767 C CA . GLN A 1 90 ? 20.659 67.550 7.971 1.00 14.92 91 GLN A CA 1
ATOM 768 C C . GLN A 1 90 ? 21.226 66.321 8.677 1.00 14.19 91 GLN A C 1
ATOM 769 O O . GLN A 1 90 ? 20.655 65.872 9.704 1.00 14.90 91 GLN A O 1
ATOM 775 N N . GLN A 1 91 ? 22.370 65.824 8.211 1.00 13.05 92 GLN A N 1
ATOM 776 C CA . GLN A 1 91 ? 23.067 64.741 8.899 1.00 13.01 92 GLN A CA 1
ATOM 777 C C . GLN A 1 91 ? 23.450 65.156 10.315 1.00 12.73 92 GLN A C 1
ATOM 778 O O . GLN A 1 91 ? 23.288 64.378 11.274 1.00 13.75 92 GLN A O 1
ATOM 784 N N . SER A 1 92 ? 23.932 66.385 10.478 1.00 12.20 93 SER A N 1
ATOM 785 C CA . SER A 1 92 ? 24.326 66.842 11.804 1.00 11.85 93 SER A CA 1
ATOM 786 C C . SER A 1 92 ? 23.170 66.979 12.748 1.00 13.00 93 SER A C 1
ATOM 787 O O . SER A 1 92 ? 23.339 66.768 13.955 1.00 13.02 93 SER A O 1
ATOM 790 N N . ILE A 1 93 ? 21.994 67.316 12.230 1.00 13.22 94 ILE A N 1
ATOM 791 C CA . ILE A 1 93 ? 20.799 67.397 13.072 1.00 14.30 94 ILE A CA 1
ATOM 792 C C . ILE A 1 93 ? 20.420 66.023 13.594 1.00 14.51 94 ILE A C 1
ATOM 793 O O . ILE A 1 93 ? 20.099 65.864 14.795 1.00 14.60 94 ILE A O 1
ATOM 798 N N . ARG A 1 94 ? 20.480 65.023 12.736 1.00 13.60 95 ARG A N 1
ATOM 799 C CA . ARG A 1 94 ? 20.177 63.671 13.167 1.00 14.48 95 ARG A CA 1
ATOM 800 C C . ARG A 1 94 ? 21.230 63.154 14.143 1.00 14.36 95 ARG A C 1
ATOM 801 O O . ARG A 1 94 ? 20.894 62.490 15.133 1.00 14.35 95 ARG A O 1
ATOM 809 N N . MET A 1 95 ? 22.497 63.494 13.920 1.00 13.17 96 MET A N 1
ATOM 810 C CA . MET A 1 95 ? 23.531 63.086 14.868 1.00 13.35 96 MET A CA 1
ATOM 811 C C . MET A 1 95 ? 23.344 63.773 16.212 1.00 13.10 96 MET A C 1
ATOM 812 O O . MET A 1 95 ? 23.517 63.140 17.254 1.00 12.58 96 MET A O 1
ATOM 817 N N . GLN A 1 96 ? 22.981 65.054 16.198 1.00 12.75 97 GLN A N 1
ATOM 818 C CA . GLN A 1 96 ? 22.764 65.807 17.409 1.00 13.32 97 GLN A CA 1
ATOM 819 C C . GLN A 1 96 ? 21.604 65.201 18.224 1.00 13.22 97 GLN A C 1
ATOM 820 O O . GLN A 1 96 ? 21.721 65.031 19.443 1.00 12.89 97 GLN A O 1
ATOM 826 N N . ASP A 1 97 ? 20.495 64.901 17.561 1.00 13.46 98 ASP A N 1
ATOM 827 C CA . ASP A 1 97 ? 19.360 64.269 18.244 1.00 14.84 98 ASP A CA 1
ATOM 828 C C . ASP A 1 97 ? 19.773 62.920 18.849 1.00 13.90 98 ASP A C 1
ATOM 829 O O . ASP A 1 97 ? 19.425 62.632 19.982 1.00 13.40 98 ASP A O 1
ATOM 834 N N . ALA A 1 98 ? 20.549 62.117 18.127 1.00 12.98 99 ALA A N 1
ATOM 835 C CA . ALA A 1 98 ? 20.966 60.821 18.641 1.00 12.87 99 ALA A CA 1
ATOM 836 C C . ALA A 1 98 ? 21.917 61.012 19.798 1.00 12.79 99 ALA A C 1
ATOM 837 O O . ALA A 1 98 ? 21.841 60.289 20.792 1.00 12.79 99 ALA A O 1
ATOM 839 N N . ALA A 1 99 ? 22.818 61.996 19.714 1.00 12.49 100 ALA A N 1
ATOM 840 C CA . ALA A 1 99 ? 23.750 62.280 20.790 1.00 12.56 100 ALA A CA 1
ATOM 841 C C . ALA A 1 99 ? 23.033 62.745 22.046 1.00 12.72 100 ALA A C 1
ATOM 842 O O . ALA A 1 99 ? 23.408 62.363 23.159 1.00 13.26 100 ALA A O 1
ATOM 844 N N . ASN A 1 100 ? 22.028 63.574 21.854 1.00 13.20 101 ASN A N 1
ATOM 845 C CA . ASN A 1 100 ? 21.230 64.047 22.995 1.00 14.27 101 ASN A CA 1
ATOM 846 C C . ASN A 1 100 ? 20.483 62.867 23.648 1.00 13.97 101 ASN A C 1
ATOM 847 O O . ASN A 1 100 ? 20.356 62.856 24.880 1.00 14.91 101 ASN A O 1
ATOM 852 N N . ASN A 1 101 ? 19.973 61.911 22.876 1.00 13.77 102 ASN A N 1
ATOM 853 C CA . ASN A 1 101 ? 19.315 60.705 23.434 1.00 13.64 102 ASN A CA 1
ATOM 854 C C . ASN A 1 101 ? 20.345 59.898 24.221 1.00 14.16 102 ASN A C 1
ATOM 855 O O . ASN A 1 101 ? 20.049 59.459 25.340 1.00 14.14 102 ASN A O 1
ATOM 860 N N . LEU A 1 102 ? 21.579 59.762 23.722 1.00 13.87 103 LEU A N 1
ATOM 861 C CA . LEU A 1 102 ? 22.602 59.052 24.483 1.00 13.81 103 LEU A CA 1
ATOM 862 C C . LEU A 1 102 ? 22.917 59.773 25.785 1.00 13.97 103 LEU A C 1
ATOM 863 O O . LEU A 1 102 ? 22.980 59.136 26.849 1.00 14.03 103 LEU A O 1
ATOM 868 N N . ARG A 1 103 ? 23.056 61.092 25.731 1.00 13.22 104 ARG A N 1
ATOM 869 C CA . ARG A 1 103 ? 23.359 61.864 26.929 1.00 14.04 104 ARG A CA 1
ATOM 870 C C . ARG A 1 103 ? 22.217 61.672 27.931 1.00 14.75 104 ARG A C 1
ATOM 871 O O . ARG A 1 103 ? 22.473 61.538 29.134 1.00 15.98 104 ARG A O 1
ATOM 879 N N . ASP A 1 104 ? 20.973 61.668 27.478 1.00 14.80 105 ASP A N 1
ATOM 880 C CA . ASP A 1 104 ? 19.858 61.488 28.426 1.00 16.43 105 ASP A CA 1
ATOM 881 C C . ASP A 1 104 ? 19.845 60.121 29.099 1.00 17.33 105 ASP A C 1
ATOM 882 O O . ASP A 1 104 ? 19.389 59.992 30.239 1.00 17.98 105 ASP A O 1
ATOM 887 N N . MET A 1 105 ? 20.341 59.103 28.413 1.00 16.67 106 MET A N 1
ATOM 888 C CA . MET A 1 105 ? 20.308 57.708 28.895 1.00 19.24 106 MET A CA 1
ATOM 889 C C . MET A 1 105 ? 21.388 57.419 29.910 1.00 19.07 106 MET A C 1
ATOM 890 O O . MET A 1 105 ? 21.229 56.568 30.794 1.00 19.59 106 MET A O 1
ATOM 895 N N . LEU A 1 106 ? 22.533 58.050 29.739 1.00 19.25 107 LEU A N 1
ATOM 896 C CA . LEU A 1 106 ? 23.744 57.586 30.398 1.00 21.50 107 LEU A CA 1
ATOM 897 C C . LEU A 1 106 ? 23.969 58.234 31.724 1.00 24.50 107 LEU A C 1
ATOM 898 O O . LEU A 1 106 ? 23.385 59.271 32.053 1.00 23.77 107 LEU A O 1
ATOM 904 N N . ASP B 1 4 ? 22.337 90.872 15.823 1.00 37.73 5 ASP B N 1
ATOM 905 C CA . ASP B 1 4 ? 20.953 91.248 15.346 1.00 36.34 5 ASP B CA 1
ATOM 906 C C . ASP B 1 4 ? 19.974 90.182 15.797 1.00 34.00 5 ASP B C 1
ATOM 907 O O . ASP B 1 4 ? 19.076 90.454 16.602 1.00 27.13 5 ASP B O 1
ATOM 909 N N . TYR B 1 5 ? 20.161 88.960 15.294 1.00 32.16 6 TYR B N 1
ATOM 910 C CA . TYR B 1 5 ? 19.523 87.799 15.925 1.00 30.39 6 TYR B CA 1
ATOM 911 C C . TYR B 1 5 ? 20.128 87.562 17.300 1.00 24.61 6 TYR B C 1
ATOM 912 O O . TYR B 1 5 ? 19.396 87.363 18.255 1.00 19.63 6 TYR B O 1
ATOM 921 N N . SER B 1 6 ? 21.451 87.656 17.415 1.00 21.71 7 SER B N 1
ATOM 922 C CA . SER B 1 6 ? 22.096 87.602 18.729 1.00 21.00 7 SER B CA 1
ATOM 923 C C . SER B 1 6 ? 21.528 88.678 19.665 1.00 18.74 7 SER B C 1
ATOM 924 O O . SER B 1 6 ? 21.244 88.410 20.842 1.00 17.83 7 SER B O 1
ATOM 927 N N A ARG B 1 7 ? 21.373 89.899 19.159 0.50 17.53 8 ARG B N 1
ATOM 928 N N B ARG B 1 7 ? 21.369 89.899 19.161 0.50 17.81 8 ARG B N 1
ATOM 929 C CA A ARG B 1 7 ? 20.802 90.970 19.961 0.50 17.39 8 ARG B CA 1
ATOM 930 C CA B ARG B 1 7 ? 20.768 90.961 19.960 0.50 17.83 8 ARG B CA 1
ATOM 931 C C A ARG B 1 7 ? 19.370 90.629 20.368 0.50 16.21 8 ARG B C 1
ATOM 932 C C B ARG B 1 7 ? 19.365 90.604 20.379 0.50 16.46 8 ARG B C 1
ATOM 933 O O A ARG B 1 7 ? 18.996 90.840 21.514 0.50 16.39 8 ARG B O 1
ATOM 934 O O B ARG B 1 7 ? 18.998 90.797 21.530 0.50 16.63 8 ARG B O 1
ATOM 949 N N . GLU B 1 8 ? 18.566 90.089 19.455 1.00 15.72 9 GLU B N 1
ATOM 950 C CA . GLU B 1 8 ? 17.206 89.658 19.810 1.00 16.25 9 GLU B CA 1
ATOM 951 C C . GLU B 1 8 ? 17.229 88.643 20.960 1.00 14.82 9 GLU B C 1
ATOM 952 O O . GLU B 1 8 ? 16.472 88.759 21.909 1.00 13.86 9 GLU B O 1
ATOM 958 N N . TYR B 1 9 ? 18.118 87.655 20.870 1.00 13.46 10 TYR B N 1
ATOM 959 C CA . TYR B 1 9 ? 18.215 86.649 21.915 1.00 13.51 10 TYR B CA 1
ATOM 960 C C . TYR B 1 9 ? 18.577 87.278 23.253 1.00 12.26 10 TYR B C 1
ATOM 961 O O . TYR B 1 9 ? 18.019 86.910 24.292 1.00 12.27 10 TYR B O 1
ATOM 970 N N A SER B 1 10 ? 19.509 88.226 23.233 0.50 12.87 11 SER B N 1
ATOM 971 N N B SER B 1 10 ? 19.511 88.226 23.228 0.50 12.39 11 SER B N 1
ATOM 972 C CA A SER B 1 10 ? 19.899 88.916 24.461 0.50 13.39 11 SER B CA 1
ATOM 973 C CA B SER B 1 10 ? 19.925 88.887 24.464 0.50 12.59 11 SER B CA 1
ATOM 974 C C A SER B 1 10 ? 18.727 89.686 25.053 0.50 12.78 11 SER B C 1
ATOM 975 C C B SER B 1 10 ? 18.762 89.710 25.048 0.50 12.34 11 SER B C 1
ATOM 976 O O A SER B 1 10 ? 18.562 89.732 26.269 0.50 12.72 11 SER B O 1
ATOM 977 O O B SER B 1 10 ? 18.628 89.789 26.265 0.50 12.15 11 SER B O 1
ATOM 982 N N . GLU B 1 11 ? 17.949 90.328 24.195 1.00 12.75 12 GLU B N 1
ATOM 983 C CA . GLU B 1 11 ? 16.795 91.069 24.633 1.00 13.38 12 GLU B CA 1
ATOM 984 C C . GLU B 1 11 ? 15.733 90.133 25.204 1.00 13.09 12 GLU B C 1
ATOM 985 O O . GLU B 1 11 ? 15.055 90.451 26.192 1.00 12.71 12 GLU B O 1
ATOM 991 N N . VAL B 1 12 ? 15.581 88.943 24.628 1.00 12.30 13 VAL B N 1
ATOM 992 C CA . VAL B 1 12 ? 14.692 87.967 25.242 1.00 12.41 13 VAL B CA 1
ATOM 993 C C . VAL B 1 12 ? 15.101 87.625 26.668 1.00 12.09 13 VAL B C 1
ATOM 994 O O . VAL B 1 12 ? 14.295 87.597 27.603 1.00 11.81 13 VAL B O 1
ATOM 998 N N . LEU B 1 13 ? 16.405 87.402 26.856 1.00 12.17 14 LEU B N 1
ATOM 999 C CA . LEU B 1 13 ? 16.898 87.095 28.197 1.00 13.62 14 LEU B CA 1
ATOM 1000 C C . LEU B 1 13 ? 16.682 88.245 29.174 1.00 12.77 14 LEU B C 1
ATOM 1001 O O . LEU B 1 13 ? 16.367 88.009 30.349 1.00 13.15 14 LEU B O 1
ATOM 1006 N N A LEU B 1 14 ? 16.846 89.494 28.723 0.50 12.71 15 LEU B N 1
ATOM 1007 N N B LEU B 1 14 ? 16.837 89.480 28.708 0.50 12.94 15 LEU B N 1
ATOM 1008 C CA A LEU B 1 14 ? 16.524 90.641 29.578 0.50 13.47 15 LEU B CA 1
ATOM 1009 C CA B LEU B 1 14 ? 16.586 90.617 29.566 0.50 13.86 15 LEU B CA 1
ATOM 1010 C C A LEU B 1 14 ? 15.096 90.576 30.085 0.50 13.18 15 LEU B C 1
ATOM 1011 C C B LEU B 1 14 ? 15.122 90.705 30.027 0.50 13.31 15 LEU B C 1
ATOM 1012 O O A LEU B 1 14 ? 14.823 90.754 31.272 0.50 12.84 15 LEU B O 1
ATOM 1013 O O B LEU B 1 14 ? 14.869 91.120 31.154 0.50 13.48 15 LEU B O 1
ATOM 1022 N N . GLN B 1 15 ? 14.167 90.275 29.196 1.00 12.02 16 GLN B N 1
ATOM 1023 C CA . GLN B 1 15 ? 12.763 90.156 29.613 1.00 12.31 16 GLN B CA 1
ATOM 1024 C C . GLN B 1 15 ? 12.583 89.011 30.591 1.00 12.27 16 GLN B C 1
ATOM 1025 O O . GLN B 1 15 ? 11.999 89.180 31.647 1.00 13.36 16 GLN B O 1
ATOM 1031 N N . LEU B 1 16 ? 13.101 87.823 30.269 1.00 12.47 17 LEU B N 1
ATOM 1032 C CA . LEU B 1 16 ? 12.897 86.674 31.141 1.00 13.50 17 LEU B CA 1
ATOM 1033 C C . LEU B 1 16 ? 13.491 86.848 32.528 1.00 13.22 17 LEU B C 1
ATOM 1034 O O . LEU B 1 16 ? 12.877 86.458 33.513 1.00 13.54 17 LEU B O 1
ATOM 1039 N N . LYS B 1 17 ? 14.655 87.484 32.612 1.00 13.57 18 LYS B N 1
ATOM 1040 C CA . LYS B 1 17 ? 15.312 87.685 33.900 1.00 14.23 18 LYS B CA 1
ATOM 1041 C C . LYS B 1 17 ? 14.502 88.591 34.817 1.00 14.88 18 LYS B C 1
ATOM 1042 O O . LYS B 1 17 ? 14.619 88.483 36.029 1.00 15.97 18 LYS B O 1
ATOM 1047 N N A GLU B 1 18 ? 13.694 89.491 34.257 0.50 15.01 19 GLU B N 1
ATOM 1048 N N B GLU B 1 18 ? 13.709 89.500 34.239 0.50 15.07 19 GLU B N 1
ATOM 1049 C CA A GLU B 1 18 ? 12.909 90.410 35.078 0.50 16.31 19 GLU B CA 1
ATOM 1050 C CA B GLU B 1 18 ? 12.890 90.436 35.016 0.50 16.44 19 GLU B CA 1
ATOM 1051 C C A GLU B 1 18 ? 11.508 89.917 35.402 0.50 16.25 19 GLU B C 1
ATOM 1052 C C B GLU B 1 18 ? 11.559 89.875 35.480 0.50 16.25 19 GLU B C 1
ATOM 1053 O O A GLU B 1 18 ? 10.722 90.630 36.024 0.50 15.53 19 GLU B O 1
ATOM 1054 O O B GLU B 1 18 ? 10.868 90.512 36.278 0.50 15.33 19 GLU B O 1
ATOM 1065 N N . LEU B 1 19 ? 11.177 88.697 34.995 1.00 15.71 20 LEU B N 1
ATOM 1066 C CA . LEU B 1 19 ? 9.905 88.102 35.375 1.00 16.08 20 LEU B CA 1
ATOM 1067 C C . LEU B 1 19 ? 9.859 87.734 36.859 1.00 15.80 20 LEU B C 1
ATOM 1068 O O . LEU B 1 19 ? 10.877 87.408 37.479 1.00 15.76 20 LEU B O 1
ATOM 1073 N N . GLN B 1 20 ? 8.655 87.822 37.427 1.00 16.58 21 GLN B N 1
ATOM 1074 C CA . GLN B 1 20 ? 8.424 87.549 38.843 1.00 18.54 21 GLN B CA 1
ATOM 1075 C C . GLN B 1 20 ? 9.089 86.273 39.354 1.00 17.90 21 GLN B C 1
ATOM 1076 O O . GLN B 1 20 ? 9.625 86.265 40.468 1.00 18.91 21 GLN B O 1
ATOM 1082 N N . ASP B 1 21 ? 9.005 85.199 38.571 1.00 16.64 22 ASP B N 1
ATOM 1083 C CA . ASP B 1 21 ? 9.447 83.863 38.995 1.00 17.13 22 ASP B CA 1
ATOM 1084 C C . ASP B 1 21 ? 10.844 83.460 38.483 1.00 16.07 22 ASP B C 1
ATOM 1085 O O . ASP B 1 21 ? 11.174 82.280 38.468 1.00 15.96 22 ASP B O 1
ATOM 1090 N N . SER B 1 22 ? 11.669 84.420 38.100 1.00 14.57 23 SER B N 1
ATOM 1091 C CA . SER B 1 22 ? 12.913 84.101 37.412 1.00 14.69 23 SER B CA 1
ATOM 1092 C C . SER B 1 22 ? 14.060 83.642 38.318 1.00 14.51 23 SER B C 1
ATOM 1093 O O . SER B 1 22 ? 14.996 83.013 37.816 1.00 12.73 23 SER B O 1
ATOM 1096 N N . GLU B 1 23 ? 14.020 83.941 39.622 1.00 14.63 24 GLU B N 1
ATOM 1097 C CA A GLU B 1 23 ? 15.245 83.868 40.423 0.50 15.92 24 GLU B CA 1
ATOM 1098 C CA B GLU B 1 23 ? 15.206 83.840 40.493 0.50 16.32 24 GLU B CA 1
ATOM 1099 C C . GLU B 1 23 ? 15.924 82.493 40.419 1.00 15.37 24 GLU B C 1
ATOM 1100 O O . GLU B 1 23 ? 17.147 82.419 40.271 1.00 15.23 24 GLU B O 1
ATOM 1111 N N . ALA B 1 24 ? 15.165 81.396 40.532 1.00 14.09 25 ALA B N 1
ATOM 1112 C CA . ALA B 1 24 ? 15.769 80.063 40.557 1.00 13.76 25 ALA B CA 1
ATOM 1113 C C . ALA B 1 24 ? 16.488 79.677 39.275 1.00 13.97 25 ALA B C 1
ATOM 1114 O O . ALA B 1 24 ? 17.248 78.717 39.265 1.00 14.56 25 ALA B O 1
ATOM 1116 N N . PHE B 1 25 ? 16.219 80.392 38.193 1.00 12.72 26 PHE B N 1
ATOM 1117 C CA . PHE B 1 25 ? 16.674 80.046 36.855 1.00 12.42 26 PHE B CA 1
ATOM 1118 C C . PHE B 1 25 ? 17.791 80.929 36.316 1.00 12.89 26 PHE B C 1
ATOM 1119 O O . PHE B 1 25 ? 18.235 80.717 35.182 1.00 12.91 26 PHE B O 1
ATOM 1127 N N . LEU B 1 26 ? 18.268 81.877 37.135 1.00 12.83 27 LEU B N 1
ATOM 1128 C CA . LEU B 1 26 ? 19.215 82.867 36.677 1.00 12.87 27 LEU B CA 1
ATOM 1129 C C . LEU B 1 26 ? 20.600 82.290 36.475 1.00 13.63 27 LEU B C 1
ATOM 1130 O O . LEU B 1 26 ? 21.306 82.730 35.568 1.00 14.03 27 LEU B O 1
ATOM 1135 N N . GLU B 1 27 ? 20.987 81.337 37.316 1.00 13.58 28 GLU B N 1
ATOM 1136 C CA . GLU B 1 27 ? 22.357 80.838 37.368 1.00 14.33 28 GLU B CA 1
ATOM 1137 C C . GLU B 1 27 ? 22.365 79.326 37.395 1.00 13.42 28 GLU B C 1
ATOM 1138 O O . GLU B 1 27 ? 21.344 78.720 37.769 1.00 13.75 28 GLU B O 1
ATOM 1144 N N . PRO B 1 28 ? 23.488 78.702 37.002 1.00 13.96 29 PRO B N 1
ATOM 1145 C CA . PRO B 1 28 ? 23.519 77.233 37.061 1.00 14.30 29 PRO B CA 1
ATOM 1146 C C . PRO B 1 28 ? 23.175 76.718 38.445 1.00 14.72 29 PRO B C 1
ATOM 1147 O O . PRO B 1 28 ? 23.563 77.314 39.466 1.00 15.69 29 PRO B O 1
ATOM 1151 N N . VAL B 1 29 ? 22.466 75.617 38.499 1.00 14.18 30 VAL B N 1
ATOM 1152 C CA . VAL B 1 29 ? 22.230 74.921 39.766 1.00 14.46 30 VAL B CA 1
ATOM 1153 C C . VAL B 1 29 ? 23.557 74.473 40.376 1.00 14.89 30 VAL B C 1
ATOM 1154 O O . VAL B 1 29 ? 24.309 73.719 39.759 1.00 16.13 30 VAL B O 1
ATOM 1158 N N . ASN B 1 30 ? 23.861 74.953 41.587 1.00 15.51 31 ASN B N 1
ATOM 1159 C CA . ASN B 1 30 ? 25.046 74.498 42.298 1.00 16.35 31 ASN B CA 1
ATOM 1160 C C . ASN B 1 30 ? 24.554 73.437 43.259 1.00 16.18 31 ASN B C 1
ATOM 1161 O O . ASN B 1 30 ? 24.238 73.704 44.429 1.00 15.46 31 ASN B O 1
ATOM 1166 N N . TRP B 1 31 ? 24.439 72.221 42.755 1.00 15.92 32 TRP B N 1
ATOM 1167 C CA . TRP B 1 31 ? 23.822 71.155 43.526 1.00 16.85 32 TRP B CA 1
ATOM 1168 C C . TRP B 1 31 ? 24.674 70.782 44.742 1.00 16.81 32 TRP B C 1
ATOM 1169 O O . TRP B 1 31 ? 24.118 70.358 45.761 1.00 16.62 32 TRP B O 1
ATOM 1180 N N . LYS B 1 32 ? 25.987 70.946 44.660 1.00 16.45 33 LYS B N 1
ATOM 1181 C CA . LYS B 1 32 ? 26.817 70.652 45.836 1.00 17.49 33 LYS B CA 1
ATOM 1182 C C . LYS B 1 32 ? 26.516 71.655 46.941 1.00 17.10 33 LYS B C 1
ATOM 1183 O O . LYS B 1 32 ? 26.341 71.270 48.112 1.00 17.01 33 LYS B O 1
ATOM 1186 N N A LYS B 1 33 ? 26.426 72.929 46.590 0.50 16.39 34 LYS B N 1
ATOM 1187 N N B LYS B 1 33 ? 26.431 72.934 46.609 0.50 16.02 34 LYS B N 1
ATOM 1188 C CA A LYS B 1 33 ? 26.079 73.963 47.560 0.50 16.72 34 LYS B CA 1
ATOM 1189 C CA B LYS B 1 33 ? 26.073 73.936 47.613 0.50 16.17 34 LYS B CA 1
ATOM 1190 C C A LYS B 1 33 ? 24.725 73.702 48.203 0.50 15.79 34 LYS B C 1
ATOM 1191 C C B LYS B 1 33 ? 24.720 73.659 48.229 0.50 15.54 34 LYS B C 1
ATOM 1192 O O A LYS B 1 33 ? 24.557 73.949 49.403 0.50 15.59 34 LYS B O 1
ATOM 1193 O O B LYS B 1 33 ? 24.541 73.847 49.434 0.50 15.34 34 LYS B O 1
ATOM 1202 N N . LEU B 1 34 ? 23.778 73.177 47.425 1.00 15.24 35 LEU B N 1
ATOM 1203 C CA . LEU B 1 34 ? 22.418 72.900 47.911 1.00 15.16 35 LEU B CA 1
ATOM 1204 C C . LEU B 1 34 ? 22.308 71.547 48.617 1.00 15.36 35 LEU B C 1
ATOM 1205 O O . LEU B 1 34 ? 21.274 71.245 49.214 1.00 18.15 35 LEU B O 1
ATOM 1210 N N . GLY B 1 35 ? 23.338 70.722 48.545 1.00 15.34 36 GLY B N 1
ATOM 1211 C CA . GLY B 1 35 ? 23.292 69.417 49.172 1.00 16.00 36 GLY B CA 1
ATOM 1212 C C . GLY B 1 35 ? 22.502 68.381 48.387 1.00 16.55 36 GLY B C 1
ATOM 1213 O O . GLY B 1 35 ? 22.151 67.331 48.917 1.00 18.01 36 GLY B O 1
ATOM 1214 N N . LEU B 1 36 ? 22.261 68.614 47.098 1.00 16.74 37 LEU B N 1
ATOM 1215 C CA . LEU B 1 36 ? 21.410 67.738 46.308 1.00 17.19 37 LEU B CA 1
ATOM 1216 C C . LEU B 1 36 ? 22.231 66.858 45.396 1.00 18.65 37 LEU B C 1
ATOM 1217 O O . LEU B 1 36 ? 22.331 67.107 44.187 1.00 17.99 37 LEU B O 1
ATOM 1222 N N A ASP B 1 37 ? 22.788 65.796 45.978 0.50 19.34 38 ASP B N 1
ATOM 1223 N N B ASP B 1 37 ? 22.813 65.796 45.950 0.50 18.74 38 ASP B N 1
ATOM 1224 C CA A ASP B 1 37 ? 23.741 64.927 45.311 0.50 20.87 38 ASP B CA 1
ATOM 1225 C CA B ASP B 1 37 ? 23.780 64.999 45.215 0.50 19.90 38 ASP B CA 1
ATOM 1226 C C A ASP B 1 37 ? 23.164 64.230 44.087 0.50 20.08 38 ASP B C 1
ATOM 1227 C C B ASP B 1 37 ? 23.167 64.209 44.064 0.50 19.56 38 ASP B C 1
ATOM 1228 O O A ASP B 1 37 ? 23.902 63.925 43.139 0.50 21.01 38 ASP B O 1
ATOM 1229 O O B ASP B 1 37 ? 23.884 63.819 43.133 0.50 20.36 38 ASP B O 1
ATOM 1238 N N . ASP B 1 38 ? 21.860 63.986 44.103 1.00 18.98 39 ASP B N 1
ATOM 1239 C CA . ASP B 1 38 ? 21.188 63.285 43.013 1.00 19.28 39 ASP B CA 1
ATOM 1240 C C . ASP B 1 38 ? 20.847 64.157 41.812 1.00 18.95 39 ASP B C 1
ATOM 1241 O O . ASP B 1 38 ? 20.400 63.628 40.799 1.00 19.86 39 ASP B O 1
ATOM 1246 N N . TYR B 1 39 ? 21.052 65.467 41.906 1.00 17.14 40 TYR B N 1
ATOM 1247 C CA . TYR B 1 39 ? 20.703 66.370 40.792 1.00 16.44 40 TYR B CA 1
ATOM 1248 C C . TYR B 1 39 ? 21.322 65.917 39.445 1.00 17.92 40 TYR B C 1
ATOM 1249 O O . TYR B 1 39 ? 20.583 65.719 38.477 1.00 16.72 40 TYR B O 1
ATOM 1258 N N . PRO B 1 40 ? 22.652 65.726 39.381 1.00 18.94 41 PRO B N 1
ATOM 1259 C CA . PRO B 1 40 ? 23.232 65.291 38.094 1.00 20.89 41 PRO B CA 1
ATOM 1260 C C . PRO B 1 40 ? 22.858 63.858 37.691 1.00 23.00 41 PRO B C 1
ATOM 1261 O O . PRO B 1 40 ? 22.986 63.486 36.511 1.00 25.84 41 PRO B O 1
ATOM 1265 N N . ASP B 1 41 ? 22.397 63.042 38.627 1.00 23.75 42 ASP B N 1
ATOM 1266 C CA . ASP B 1 41 ? 21.939 61.702 38.259 1.00 24.56 42 ASP B CA 1
ATOM 1267 C C . ASP B 1 41 ? 20.597 61.735 37.547 1.00 24.49 42 ASP B C 1
ATOM 1268 O O . ASP B 1 41 ? 20.181 60.760 36.920 1.00 26.42 42 ASP B O 1
ATOM 1273 N N . ILE B 1 42 ? 19.889 62.858 37.665 1.00 20.42 43 ILE B N 1
ATOM 1274 C CA . ILE B 1 42 ? 18.564 62.997 37.142 1.00 19.39 43 ILE B CA 1
ATOM 1275 C C . ILE B 1 42 ? 18.532 64.007 35.997 1.00 17.86 43 ILE B C 1
ATOM 1276 O O . ILE B 1 42 ? 17.907 63.756 34.951 1.00 17.77 43 ILE B O 1
ATOM 1281 N N . VAL B 1 43 ? 19.191 65.142 36.197 1.00 15.38 44 VAL B N 1
ATOM 1282 C CA . VAL B 1 43 ? 19.273 66.184 35.180 1.00 15.28 44 VAL B CA 1
ATOM 1283 C C . VAL B 1 43 ? 20.582 65.993 34.444 1.00 14.88 44 VAL B C 1
ATOM 1284 O O . VAL B 1 43 ? 21.647 66.336 34.925 1.00 14.88 44 VAL B O 1
ATOM 1288 N N A LYS B 1 44 ? 20.518 65.416 33.243 0.50 15.53 45 LYS B N 1
ATOM 1289 N N B LYS B 1 44 ? 20.467 65.451 33.232 0.50 14.94 45 LYS B N 1
ATOM 1290 C CA A LYS B 1 44 ? 21.745 65.074 32.527 0.50 16.53 45 LYS B CA 1
ATOM 1291 C CA B LYS B 1 44 ? 21.618 65.036 32.456 0.50 15.58 45 LYS B CA 1
ATOM 1292 C C A LYS B 1 44 ? 22.266 66.196 31.632 0.50 15.93 45 LYS B C 1
ATOM 1293 C C B LYS B 1 44 ? 22.232 66.173 31.638 0.50 15.40 45 LYS B C 1
ATOM 1294 O O A LYS B 1 44 ? 23.419 66.142 31.201 0.50 16.66 45 LYS B O 1
ATOM 1295 O O B LYS B 1 44 ? 23.406 66.109 31.275 0.50 16.13 45 LYS B O 1
ATOM 1306 N N . ASN B 1 45 ? 21.430 67.204 31.349 1.00 15.31 46 ASN B N 1
ATOM 1307 C CA . ASN B 1 45 ? 21.866 68.348 30.528 1.00 15.73 46 ASN B CA 1
ATOM 1308 C C . ASN B 1 45 ? 21.400 69.643 31.207 1.00 14.78 46 ASN B C 1
ATOM 1309 O O . ASN B 1 45 ? 20.369 70.211 30.855 1.00 14.88 46 ASN B O 1
ATOM 1314 N N A PRO B 1 46 ? 22.165 70.088 32.218 0.50 14.23 47 PRO B N 1
ATOM 1315 N N B PRO B 1 46 ? 22.193 70.123 32.173 0.50 15.12 47 PRO B N 1
ATOM 1316 C CA A PRO B 1 46 ? 21.836 71.321 32.940 0.50 14.18 47 PRO B CA 1
ATOM 1317 C CA B PRO B 1 46 ? 21.748 71.285 32.940 0.50 15.13 47 PRO B CA 1
ATOM 1318 C C A PRO B 1 46 ? 21.739 72.538 32.028 0.50 13.90 47 PRO B C 1
ATOM 1319 C C B PRO B 1 46 ? 21.814 72.573 32.122 0.50 14.46 47 PRO B C 1
ATOM 1320 O O A PRO B 1 46 ? 22.428 72.617 31.016 0.50 14.12 47 PRO B O 1
ATOM 1321 O O B PRO B 1 46 ? 22.712 72.738 31.289 0.50 14.49 47 PRO B O 1
ATOM 1328 N N . MET B 1 47 ? 20.880 73.487 32.384 1.00 13.75 48 MET B N 1
ATOM 1329 C CA . MET B 1 47 ? 20.848 74.772 31.671 1.00 13.69 48 MET B CA 1
ATOM 1330 C C . MET B 1 47 ? 20.233 75.851 32.565 1.00 13.19 48 MET B C 1
ATOM 1331 O O . MET B 1 47 ? 19.454 75.560 33.460 1.00 12.87 48 MET B O 1
ATOM 1336 N N . ASP B 1 48 ? 20.618 77.106 32.320 1.00 12.28 49 ASP B N 1
ATOM 1337 C CA . ASP B 1 48 ? 20.133 78.246 33.089 1.00 12.51 49 ASP B CA 1
ATOM 1338 C C . ASP B 1 48 ? 20.325 79.507 32.243 1.00 11.93 49 ASP B C 1
ATOM 1339 O O . ASP B 1 48 ? 20.981 79.472 31.192 1.00 12.09 49 ASP B O 1
ATOM 1344 N N . LEU B 1 49 ? 19.719 80.598 32.678 1.00 11.74 50 LEU B N 1
ATOM 1345 C CA . LEU B 1 49 ? 19.683 81.803 31.844 1.00 12.11 50 LEU B CA 1
ATOM 1346 C C . LEU B 1 49 ? 21.034 82.452 31.630 1.00 12.23 50 LEU B C 1
ATOM 1347 O O . LEU B 1 49 ? 21.268 82.995 30.547 1.00 12.72 50 LEU B O 1
ATOM 1352 N N A LYS B 1 50 ? 21.918 82.387 32.622 0.50 12.64 51 LYS B N 1
ATOM 1353 N N B LYS B 1 50 ? 21.927 82.386 32.615 0.50 12.49 51 LYS B N 1
ATOM 1354 C CA A LYS B 1 50 ? 23.254 82.983 32.495 0.50 13.22 51 LYS B CA 1
ATOM 1355 C CA B LYS B 1 50 ? 23.254 82.987 32.446 0.50 12.97 51 LYS B CA 1
ATOM 1356 C C A LYS B 1 50 ? 24.074 82.199 31.459 0.50 12.87 51 LYS B C 1
ATOM 1357 C C B LYS B 1 50 ? 24.058 82.196 31.420 0.50 12.70 51 LYS B C 1
ATOM 1358 O O A LYS B 1 50 ? 24.769 82.791 30.620 0.50 13.53 51 LYS B O 1
ATOM 1359 O O B LYS B 1 50 ? 24.746 82.775 30.565 0.50 13.29 51 LYS B O 1
ATOM 1368 N N . THR B 1 51 ? 23.989 80.867 31.511 1.00 12.77 52 THR B N 1
ATOM 1369 C CA . THR B 1 51 ? 24.696 80.017 30.557 1.00 13.05 52 THR B CA 1
ATOM 1370 C C . THR B 1 51 ? 24.204 80.292 29.127 1.00 12.93 52 THR B C 1
ATOM 1371 O O . THR B 1 51 ? 25.010 80.412 28.195 1.00 13.59 52 THR B O 1
ATOM 1375 N N . ILE B 1 52 ? 22.893 80.452 28.953 1.00 12.05 53 ILE B N 1
ATOM 1376 C CA . ILE B 1 52 ? 22.377 80.814 27.638 1.00 11.63 53 ILE B CA 1
ATOM 1377 C C . ILE B 1 52 ? 22.974 82.132 27.167 1.00 11.96 53 ILE B C 1
ATOM 1378 O O . ILE B 1 52 ? 23.365 82.267 26.005 1.00 12.03 53 ILE B O 1
ATOM 1383 N N . GLY B 1 53 ? 23.060 83.097 28.068 1.00 11.78 54 GLY B N 1
ATOM 1384 C CA . GLY B 1 53 ? 23.646 84.373 27.733 1.00 12.20 54 GLY B CA 1
ATOM 1385 C C . GLY B 1 53 ? 25.077 84.253 27.250 1.00 13.28 54 GLY B C 1
ATOM 1386 O O . GLY B 1 53 ? 25.466 84.898 26.282 1.00 14.43 54 GLY B O 1
ATOM 1387 N N . LYS B 1 54 ? 25.867 83.391 27.887 1.00 14.17 55 LYS B N 1
ATOM 1388 C CA . LYS B 1 54 ? 27.236 83.148 27.435 1.00 15.99 55 LYS B CA 1
ATOM 1389 C C . LYS B 1 54 ? 27.263 82.490 26.063 1.00 16.07 55 LYS B C 1
ATOM 1390 O O . LYS B 1 54 ? 28.141 82.790 25.257 1.00 17.33 55 LYS B O 1
ATOM 1396 N N . LYS B 1 55 ? 26.321 81.605 25.804 1.00 14.72 56 LYS B N 1
ATOM 1397 C CA . LYS B 1 55 ? 26.210 80.959 24.496 1.00 15.61 56 LYS B CA 1
ATOM 1398 C C . LYS B 1 55 ? 25.790 81.924 23.407 1.00 16.42 56 LYS B C 1
ATOM 1399 O O . LYS B 1 55 ? 26.306 81.810 22.281 1.00 17.76 56 LYS B O 1
ATOM 1405 N N . ILE B 1 56 ? 24.948 82.904 23.720 1.00 14.58 57 ILE B N 1
ATOM 1406 C CA . ILE B 1 56 ? 24.606 83.942 22.768 1.00 15.83 57 ILE B CA 1
ATOM 1407 C C . ILE B 1 56 ? 25.889 84.671 22.380 1.00 17.05 57 ILE B C 1
ATOM 1408 O O . ILE B 1 56 ? 26.218 84.792 21.192 1.00 18.26 57 ILE B O 1
ATOM 1413 N N . LYS B 1 57 ? 26.632 85.130 23.385 1.00 17.17 58 LYS B N 1
ATOM 1414 C CA . LYS B 1 57 ? 27.856 85.912 23.166 1.00 19.21 58 LYS B CA 1
ATOM 1415 C C . LYS B 1 57 ? 28.875 85.114 22.319 1.00 18.52 58 LYS B C 1
ATOM 1416 O O . LYS B 1 57 ? 29.608 85.697 21.473 1.00 21.63 58 LYS B O 1
ATOM 1422 N N . ALA B 1 58 ? 28.936 83.805 22.528 1.00 18.50 59 ALA B N 1
ATOM 1423 C CA . ALA B 1 58 ? 29.901 82.905 21.831 1.00 18.86 59 ALA B CA 1
ATOM 1424 C C . ALA B 1 58 ? 29.398 82.364 20.466 1.00 20.99 59 ALA B C 1
ATOM 1425 O O . ALA B 1 58 ? 30.066 81.535 19.830 1.00 22.62 59 ALA B O 1
ATOM 1427 N N . ASN B 1 59 ? 28.237 82.859 20.018 1.00 20.33 60 ASN B N 1
ATOM 1428 C CA . ASN B 1 59 ? 27.636 82.547 18.704 1.00 19.63 60 ASN B CA 1
ATOM 1429 C C . ASN B 1 59 ? 27.266 81.085 18.538 1.00 21.71 60 ASN B C 1
ATOM 1430 O O . ASN B 1 59 ? 27.362 80.537 17.442 1.00 21.78 60 ASN B O 1
ATOM 1435 N N . PHE B 1 60 ? 26.771 80.464 19.590 1.00 19.02 61 PHE B N 1
ATOM 1436 C CA . PHE B 1 60 ? 26.427 79.055 19.523 1.00 21.96 61 PHE B CA 1
ATOM 1437 C C . PHE B 1 60 ? 25.045 78.813 18.959 1.00 22.14 61 PHE B C 1
ATOM 1438 O O . PHE B 1 60 ? 24.699 77.656 18.695 1.00 23.61 61 PHE B O 1
ATOM 1446 N N . TYR B 1 61 ? 24.231 79.868 18.803 1.00 19.22 62 TYR B N 1
ATOM 1447 C CA . TYR B 1 61 ? 22.887 79.685 18.247 1.00 19.32 62 TYR B CA 1
ATOM 1448 C C . TYR B 1 61 ? 22.814 80.167 16.797 1.00 20.73 62 TYR B C 1
ATOM 1449 O O . TYR B 1 61 ? 22.756 81.362 16.547 1.00 22.23 62 TYR B O 1
ATOM 1458 N N . THR B 1 62 ? 22.861 79.214 15.863 1.00 21.95 63 THR B N 1
ATOM 1459 C CA . THR B 1 62 ? 22.903 79.524 14.427 1.00 22.93 63 THR B CA 1
ATOM 1460 C C . THR B 1 62 ? 21.492 79.684 13.862 1.00 21.56 63 THR B C 1
ATOM 1461 O O . THR B 1 62 ? 21.311 80.198 12.738 1.00 22.24 63 THR B O 1
ATOM 1465 N N . LYS B 1 63 ? 20.510 79.224 14.636 1.00 20.31 64 LYS B N 1
ATOM 1466 C CA A LYS B 1 63 ? 19.092 79.377 14.311 0.50 20.14 64 LYS B CA 1
ATOM 1467 C CA B LYS B 1 63 ? 19.087 79.337 14.312 0.50 20.40 64 LYS B CA 1
ATOM 1468 C C . LYS B 1 63 ? 18.318 79.615 15.602 1.00 19.33 64 LYS B C 1
ATOM 1469 O O . LYS B 1 63 ? 18.700 79.141 16.676 1.00 17.66 64 LYS B O 1
ATOM 1480 N N . ALA B 1 64 ? 17.211 80.332 15.506 1.00 17.06 65 ALA B N 1
ATOM 1481 C CA . ALA B 1 64 ? 16.458 80.655 16.698 1.00 17.32 65 ALA B CA 1
ATOM 1482 C C . ALA B 1 64 ? 15.968 79.421 17.427 1.00 16.89 65 ALA B C 1
ATOM 1483 O O . ALA B 1 64 ? 15.911 79.415 18.659 1.00 16.59 65 ALA B O 1
ATOM 1485 N N . GLU B 1 65 ? 15.659 78.343 16.716 1.00 17.94 66 GLU B N 1
ATOM 1486 C CA . GLU B 1 65 ? 15.165 77.157 17.379 1.00 18.75 66 GLU B CA 1
ATOM 1487 C C . GLU B 1 65 ? 16.209 76.597 18.348 1.00 17.10 66 GLU B C 1
ATOM 1488 O O . GLU B 1 65 ? 15.800 75.996 19.340 1.00 17.78 66 GLU B O 1
ATOM 1494 N N . GLN B 1 66 ? 17.497 76.820 18.090 1.00 16.66 67 GLN B N 1
ATOM 1495 C CA . GLN B 1 66 ? 18.559 76.317 18.997 1.00 16.53 67 GLN B CA 1
ATOM 1496 C C . GLN B 1 66 ? 18.552 77.097 20.299 1.00 15.48 67 GLN B C 1
ATOM 1497 O O . GLN B 1 66 ? 18.728 76.517 21.370 1.00 15.30 67 GLN B O 1
ATOM 1503 N N . PHE B 1 67 ? 18.321 78.408 20.199 1.00 14.80 68 PHE B N 1
ATOM 1504 C CA . PHE B 1 67 ? 18.197 79.258 21.387 1.00 14.61 68 PHE B CA 1
ATOM 1505 C C . PHE B 1 67 ? 17.005 78.819 22.206 1.00 13.85 68 PHE B C 1
ATOM 1506 O O . PHE B 1 67 ? 17.094 78.586 23.407 1.00 13.52 68 PHE B O 1
ATOM 1514 N N . TRP B 1 68 ? 15.852 78.709 21.561 1.00 14.45 69 TRP B N 1
ATOM 1515 C CA . TRP B 1 68 ? 14.634 78.353 22.263 1.00 14.42 69 TRP B CA 1
ATOM 1516 C C . TRP B 1 68 ? 14.646 76.943 22.834 1.00 14.26 69 TRP B C 1
ATOM 1517 O O . TRP B 1 68 ? 14.018 76.711 23.859 1.00 14.88 69 TRP B O 1
ATOM 1528 N N . ALA B 1 69 ? 15.381 76.028 22.210 1.00 14.90 70 ALA B N 1
ATOM 1529 C CA . ALA B 1 69 ? 15.570 74.698 22.778 1.00 14.72 70 ALA B CA 1
ATOM 1530 C C . ALA B 1 69 ? 16.297 74.745 24.112 1.00 14.35 70 ALA B C 1
ATOM 1531 O O . ALA B 1 69 ? 15.937 74.003 25.022 1.00 15.14 70 ALA B O 1
ATOM 1533 N N . ASP B 1 70 ? 17.296 75.596 24.233 1.00 13.83 71 ASP B N 1
ATOM 1534 C CA . ASP B 1 70 ? 17.978 75.742 25.526 1.00 13.82 71 ASP B CA 1
ATOM 1535 C C . ASP B 1 70 ? 17.087 76.412 26.561 1.00 13.20 71 ASP B C 1
ATOM 1536 O O . ASP B 1 70 ? 17.126 76.046 27.734 1.00 13.79 71 ASP B O 1
ATOM 1541 N N . ILE B 1 71 ? 16.263 77.383 26.149 1.00 13.25 72 ILE B N 1
ATOM 1542 C CA . ILE B 1 71 ? 15.303 78.000 27.053 1.00 13.63 72 ILE B CA 1
ATOM 1543 C C . ILE B 1 71 ? 14.368 76.907 27.569 1.00 13.40 72 ILE B C 1
ATOM 1544 O O . ILE B 1 71 ? 14.173 76.791 28.771 1.00 13.73 72 ILE B O 1
ATOM 1549 N N . ASP B 1 72 ? 13.809 76.099 26.654 1.00 14.62 73 ASP B N 1
ATOM 1550 C CA . ASP B 1 72 ? 12.902 74.985 27.019 1.00 15.76 73 ASP B CA 1
ATOM 1551 C C . ASP B 1 72 ? 13.586 74.034 28.005 1.00 14.83 73 ASP B C 1
ATOM 1552 O O . ASP B 1 72 ? 12.942 73.484 28.887 1.00 15.15 73 ASP B O 1
ATOM 1557 N N . LEU B 1 73 ? 14.877 73.812 27.805 1.00 13.48 74 LEU B N 1
ATOM 1558 C CA . LEU B 1 73 ? 15.603 72.853 28.613 1.00 13.30 74 LEU B CA 1
ATOM 1559 C C . LEU B 1 73 ? 15.614 73.263 30.094 1.00 13.53 74 LEU B C 1
ATOM 1560 O O . LEU B 1 73 ? 15.528 72.428 30.982 1.00 13.60 74 LEU B O 1
ATOM 1565 N N . ILE B 1 74 ? 15.666 74.572 30.355 1.00 12.89 75 ILE B N 1
ATOM 1566 C CA . ILE B 1 74 ? 15.638 75.052 31.753 1.00 12.39 75 ILE B CA 1
ATOM 1567 C C . ILE B 1 74 ? 14.375 74.553 32.453 1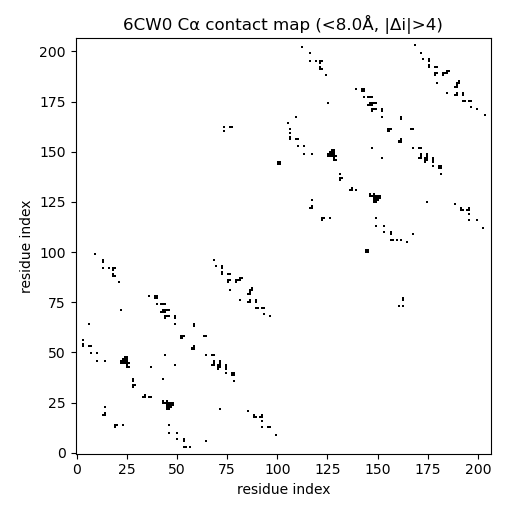.00 13.01 75 ILE B C 1
ATOM 1568 O O . ILE B 1 74 ? 14.419 74.000 33.546 1.00 12.83 75 ILE B O 1
ATOM 1573 N N . TRP B 1 75 ? 13.234 74.770 31.810 1.00 12.68 76 TRP B N 1
ATOM 1574 C CA . TRP B 1 75 ? 11.964 74.443 32.451 1.00 13.20 76 TRP B CA 1
ATOM 1575 C C . TRP B 1 75 ? 11.779 72.925 32.550 1.00 13.16 76 TRP B C 1
ATOM 1576 O O . TRP B 1 75 ? 11.307 72.421 33.563 1.00 13.76 76 TRP B O 1
ATOM 1587 N N . HIS B 1 76 ? 12.195 72.230 31.502 1.00 13.79 77 HIS B N 1
ATOM 1588 C CA . HIS B 1 76 ? 12.188 70.773 31.466 1.00 13.75 77 HIS B CA 1
ATOM 1589 C C . HIS B 1 76 ? 12.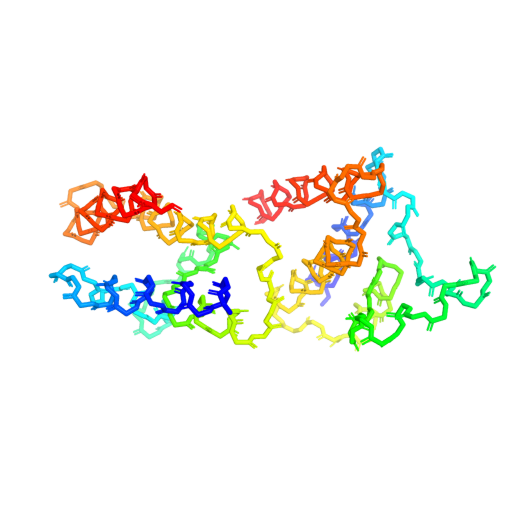978 70.166 32.608 1.00 14.16 77 HIS B C 1
ATOM 1590 O O . HIS B 1 76 ? 12.491 69.279 33.310 1.00 14.42 77 HIS B O 1
ATOM 1597 N N . ASN B 1 77 ? 14.189 70.659 32.810 1.00 13.69 78 ASN B N 1
ATOM 1598 C CA . ASN B 1 77 ? 14.992 70.129 33.907 1.00 13.47 78 ASN B CA 1
ATOM 1599 C C . ASN B 1 77 ? 14.298 70.316 35.254 1.00 13.09 78 ASN B C 1
ATOM 1600 O O . ASN B 1 77 ? 14.331 69.423 36.108 1.00 13.68 78 ASN B O 1
ATOM 1605 N N . CYS B 1 78 ? 13.723 71.495 35.477 1.00 12.41 79 CYS B N 1
ATOM 1606 C CA . CYS B 1 78 ? 13.081 71.782 36.734 1.00 12.48 79 CYS B CA 1
ATOM 1607 C C . CYS B 1 78 ? 11.893 70.853 36.951 1.00 13.19 79 CYS B C 1
ATOM 1608 O O . CYS B 1 78 ? 11.682 70.306 38.042 1.00 13.52 79 CYS B O 1
ATOM 1611 N N . GLN B 1 79 ? 11.147 70.633 35.881 1.00 13.37 80 GLN B N 1
ATOM 1612 C CA . GLN B 1 79 ? 9.933 69.821 35.976 1.00 14.01 80 GLN B CA 1
ATOM 1613 C C . GLN B 1 79 ? 10.231 68.344 36.115 1.00 14.48 80 GLN B C 1
ATOM 1614 O O . GLN B 1 79 ? 9.473 67.635 36.764 1.00 15.80 80 GLN B O 1
ATOM 1620 N N . LEU B 1 80 ? 11.321 67.897 35.525 1.00 15.18 81 LEU B N 1
ATOM 1621 C CA . LEU B 1 80 ? 11.733 66.507 35.645 1.00 17.21 81 LEU B CA 1
ATOM 1622 C C . LEU B 1 80 ? 12.243 66.195 37.050 1.00 16.57 81 LEU B C 1
ATOM 1623 O O . LEU B 1 80 ? 11.973 65.112 37.580 1.00 17.52 81 LEU B O 1
ATOM 1628 N N . TYR B 1 81 ? 12.960 67.136 37.664 1.00 15.30 82 TYR B N 1
ATOM 1629 C CA . TYR B 1 81 ? 13.639 66.881 38.941 1.00 15.31 82 TYR B CA 1
ATOM 1630 C C . TYR B 1 81 ? 12.735 67.074 40.146 1.00 15.55 82 TYR B C 1
ATOM 1631 O O . TYR B 1 81 ? 12.828 66.338 41.121 1.00 17.02 82 TYR B O 1
ATOM 1640 N N . ASN B 1 82 ? 11.876 68.081 40.099 1.00 14.34 83 ASN B N 1
ATOM 1641 C CA . ASN B 1 82 ? 11.130 68.518 41.268 1.00 14.55 83 ASN B CA 1
ATOM 1642 C C . ASN B 1 82 ? 9.709 67.975 41.263 1.00 15.45 83 ASN B C 1
ATOM 1643 O O . ASN B 1 82 ? 9.127 67.798 40.200 1.00 16.68 83 ASN B O 1
ATOM 1648 N N . HIS B 1 83 ? 9.153 67.772 42.453 1.00 16.07 84 HIS B N 1
ATOM 1649 C CA . HIS B 1 83 ? 7.743 67.385 42.561 1.00 17.40 84 HIS B CA 1
ATOM 1650 C C . HIS B 1 83 ? 6.837 68.476 42.007 1.00 18.43 84 HIS B C 1
ATOM 1651 O O . HIS B 1 83 ? 7.079 69.667 42.205 1.00 19.27 84 HIS B O 1
ATOM 1658 N N . GLU B 1 84 ? 5.750 68.074 41.364 1.00 18.85 85 GLU B N 1
ATOM 1659 C CA . GLU B 1 84 ? 4.791 69.029 40.831 1.00 21.14 85 GLU B CA 1
ATOM 1660 C C . GLU B 1 84 ? 4.243 69.983 41.903 1.00 21.27 85 GLU B C 1
ATOM 1661 O O . GLU B 1 84 ? 3.923 71.148 41.616 1.00 22.37 85 GLU B O 1
ATOM 1667 N N . SER B 1 85 ? 4.137 69.509 43.136 1.00 21.64 86 SER B N 1
ATOM 1668 C CA . SER B 1 85 ? 3.629 70.344 44.231 1.00 21.57 86 SER B CA 1
ATOM 1669 C C . SER B 1 85 ? 4.609 71.387 44.763 1.00 21.49 86 SER B C 1
ATOM 1670 O O . SER B 1 85 ? 4.203 72.291 45.511 1.00 23.06 86 SER B O 1
ATOM 1673 N N . SER B 1 86 ? 5.884 71.302 44.364 1.00 18.16 87 SER B N 1
ATOM 1674 C CA . SER B 1 86 ? 6.899 72.211 44.873 1.00 17.06 87 SER B CA 1
ATOM 1675 C C . SER B 1 86 ? 6.759 73.598 44.266 1.00 16.32 87 SER B C 1
ATOM 1676 O O . SER B 1 86 ? 6.273 73.749 43.123 1.00 15.36 87 SER B O 1
ATOM 1679 N N A GLU B 1 87 ? 7.196 74.611 45.008 0.50 15.82 88 GLU B N 1
ATOM 1680 N N B GLU B 1 87 ? 7.191 74.619 45.005 0.50 15.95 88 GLU B N 1
ATOM 1681 C CA A GLU B 1 87 ? 7.115 75.977 44.534 0.50 16.55 88 GLU B CA 1
ATOM 1682 C CA B GLU B 1 87 ? 7.107 75.985 44.516 0.50 16.78 88 GLU B CA 1
ATOM 1683 C C A GLU B 1 87 ? 7.953 76.172 43.275 0.50 15.10 88 GLU B C 1
ATOM 1684 C C B GLU B 1 87 ? 7.953 76.173 43.265 0.50 15.21 88 GLU B C 1
ATOM 1685 O O A GLU B 1 87 ? 7.507 76.823 42.334 0.50 15.21 88 GLU B O 1
ATOM 1686 O O B GLU B 1 87 ? 7.514 76.820 42.319 0.50 15.28 88 GLU B O 1
ATOM 1697 N N . VAL B 1 88 ? 9.155 75.603 43.235 1.00 14.27 89 VAL B N 1
ATOM 1698 C CA . VAL B 1 88 ? 10.023 75.836 42.089 1.00 13.50 89 VAL B CA 1
ATOM 1699 C C . VAL B 1 88 ? 9.418 75.251 40.803 1.00 13.74 89 VAL B C 1
ATOM 1700 O O . VAL B 1 88 ? 9.550 75.817 39.709 1.00 13.22 89 VAL B O 1
ATOM 1704 N N . TYR B 1 89 ? 8.778 74.090 40.925 1.00 13.08 90 TYR B N 1
ATOM 1705 C CA . TYR B 1 89 ? 8.105 73.515 39.761 1.00 13.27 90 TYR B CA 1
ATOM 1706 C C . TYR B 1 89 ? 7.069 74.504 39.234 1.00 13.79 90 TYR B C 1
ATOM 1707 O O . TYR B 1 89 ? 7.007 74.766 38.016 1.00 13.92 90 TYR B O 1
ATOM 1716 N N A GLN B 1 90 ? 6.262 75.035 40.139 0.50 14.43 91 GLN B N 1
ATOM 1717 N N B GLN B 1 90 ? 6.253 75.041 40.127 0.50 14.74 91 GLN B N 1
ATOM 1718 C CA A GLN B 1 90 ? 5.218 75.976 39.767 0.50 15.07 91 GLN B CA 1
ATOM 1719 C CA B GLN B 1 90 ? 5.207 75.965 39.711 0.50 15.61 91 GLN B CA 1
ATOM 1720 C C A GLN B 1 90 ? 5.803 77.243 39.150 0.50 14.55 91 GLN B C 1
ATOM 1721 C C B GLN B 1 90 ? 5.797 77.258 39.145 0.50 14.85 91 GLN B C 1
ATOM 1722 O O A GLN B 1 90 ? 5.270 77.764 38.158 0.50 14.83 91 GLN B O 1
ATOM 1723 O O B GLN B 1 90 ? 5.262 77.814 38.175 0.50 15.09 91 GLN B O 1
ATOM 1734 N N . GLN B 1 91 ? 6.911 77.716 39.707 1.00 14.20 92 GLN B N 1
ATOM 1735 C CA . GLN B 1 91 ? 7.646 78.843 39.115 1.00 13.99 92 GLN B CA 1
ATOM 1736 C C . GLN B 1 91 ? 8.054 78.559 37.672 1.00 13.61 92 GLN B C 1
ATOM 1737 O O . GLN B 1 91 ? 7.932 79.413 36.778 1.00 14.31 92 GLN B O 1
ATOM 1743 N N . SER B 1 92 ? 8.570 77.358 37.422 1.00 13.20 93 SER B N 1
ATOM 1744 C CA . SER B 1 92 ? 9.034 77.033 36.092 1.00 12.99 93 SER B CA 1
ATOM 1745 C C . SER B 1 92 ? 7.886 76.972 35.093 1.00 13.14 93 SER B C 1
ATOM 1746 O O . SER B 1 92 ? 8.079 77.259 33.923 1.00 13.50 93 SER B O 1
ATOM 1749 N N . ILE B 1 93 ? 6.709 76.559 35.550 1.00 13.73 94 ILE B N 1
ATOM 1750 C CA . ILE B 1 93 ? 5.533 76.551 34.661 1.00 14.88 94 ILE B CA 1
ATOM 1751 C C . ILE B 1 93 ? 5.158 77.980 34.239 1.00 15.12 94 ILE B C 1
ATOM 1752 O O . ILE B 1 93 ? 4.865 78.237 33.057 1.00 16.23 94 ILE B O 1
ATOM 1757 N N . ARG B 1 94 ? 5.180 78.909 35.180 1.00 15.21 95 ARG B N 1
ATOM 1758 C CA . ARG B 1 94 ? 4.893 80.302 34.853 1.00 16.05 95 ARG B CA 1
ATOM 1759 C C . ARG B 1 94 ? 5.959 80.887 33.951 1.00 15.96 95 ARG B C 1
ATOM 1760 O O . ARG B 1 94 ? 5.649 81.612 32.993 1.00 15.97 95 ARG B O 1
ATOM 1768 N N . MET B 1 95 ? 7.226 80.584 34.207 1.00 15.48 96 MET B N 1
ATOM 1769 C CA . MET B 1 95 ? 8.269 81.053 33.324 1.00 14.46 96 MET B CA 1
ATOM 1770 C C . MET B 1 95 ? 8.112 80.506 31.914 1.00 14.45 96 MET B C 1
ATOM 1771 O O . MET B 1 95 ? 8.316 81.226 30.929 1.00 14.62 96 MET B O 1
ATOM 1776 N N . GLN B 1 96 ? 7.794 79.208 31.825 1.00 13.13 97 GLN B N 1
ATOM 1777 C CA . GLN B 1 96 ? 7.622 78.535 30.548 1.00 14.08 97 GLN B CA 1
ATOM 1778 C C . GLN B 1 96 ? 6.494 79.151 29.735 1.00 13.94 97 GLN B C 1
ATOM 1779 O O . GLN B 1 96 ? 6.635 79.379 28.538 1.00 13.71 97 GLN B O 1
ATOM 1785 N N . ASP B 1 97 ? 5.375 79.410 30.404 1.00 14.39 98 ASP B N 1
ATOM 1786 C CA . ASP B 1 97 ? 4.228 80.005 29.682 1.00 15.36 98 ASP B CA 1
ATOM 1787 C C . ASP B 1 97 ? 4.600 81.398 29.142 1.00 15.02 98 ASP B C 1
ATOM 1788 O O . ASP B 1 97 ? 4.322 81.716 27.994 1.00 15.38 98 ASP B O 1
ATOM 1793 N N . ALA B 1 98 ? 5.308 82.194 29.945 1.00 14.07 99 ALA B N 1
ATOM 1794 C CA . ALA B 1 98 ? 5.719 83.525 29.500 1.00 14.58 99 ALA B CA 1
ATOM 1795 C C . ALA B 1 98 ? 6.726 83.444 28.383 1.00 14.50 99 ALA B C 1
ATOM 1796 O O . ALA B 1 98 ? 6.644 84.174 27.405 1.00 14.91 99 ALA B O 1
ATOM 1798 N N . ALA B 1 99 ? 7.694 82.529 28.489 1.00 13.48 100 ALA B N 1
ATOM 1799 C CA . ALA B 1 99 ? 8.672 82.364 27.444 1.00 13.96 100 ALA B CA 1
ATOM 1800 C C . ALA B 1 99 ? 8.044 81.930 26.123 1.00 14.49 100 ALA B C 1
ATOM 1801 O O . ALA B 1 99 ? 8.411 82.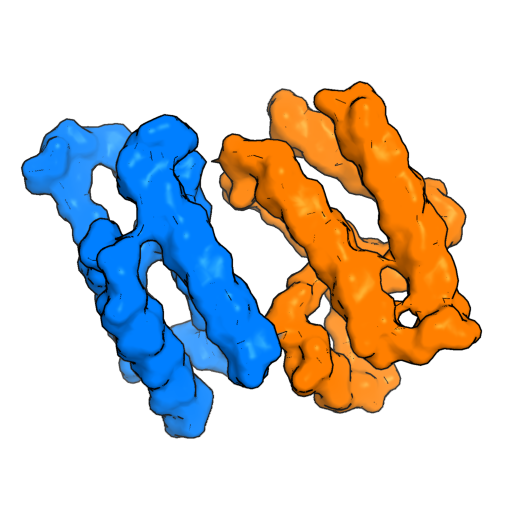405 25.047 1.00 14.56 100 ALA B O 1
ATOM 1803 N N . ASN B 1 100 ? 7.112 80.991 26.223 1.00 14.93 101 ASN B N 1
ATOM 1804 C CA . ASN B 1 100 ? 6.456 80.469 24.996 1.00 15.85 101 ASN B CA 1
ATOM 1805 C C . ASN B 1 100 ? 5.641 81.560 24.306 1.00 15.60 101 ASN B C 1
ATOM 1806 O O . ASN B 1 100 ? 5.658 81.690 23.084 1.00 15.49 101 ASN B O 1
ATOM 1811 N N . ASN B 1 101 ? 4.947 82.364 25.092 1.00 14.75 102 ASN B N 1
ATOM 1812 C CA . ASN B 1 101 ? 4.223 83.479 24.510 1.00 15.95 102 ASN B CA 1
ATOM 1813 C C . ASN B 1 101 ? 5.161 84.489 23.878 1.00 15.98 102 ASN B C 1
ATOM 1814 O O . ASN B 1 101 ? 4.851 85.059 22.829 1.00 15.77 102 ASN B O 1
ATOM 1819 N N . LEU B 1 102 ? 6.305 84.733 24.500 1.00 15.52 103 LEU B N 1
ATOM 1820 C CA . LEU B 1 102 ? 7.258 85.663 23.939 1.00 15.65 103 LEU B CA 1
ATOM 1821 C C . LEU B 1 102 ? 7.774 85.124 22.608 1.00 15.68 103 LEU B C 1
ATOM 1822 O O . LEU B 1 102 ? 7.828 85.843 21.613 1.00 15.50 103 LEU B O 1
ATOM 1827 N N . ARG B 1 103 ? 8.132 83.841 22.550 1.00 14.93 104 ARG B N 1
ATOM 1828 C CA . ARG B 1 103 ? 8.606 83.248 21.303 1.00 15.47 104 ARG B CA 1
ATOM 1829 C C . ARG B 1 103 ? 7.568 83.441 20.193 1.00 16.31 104 ARG B C 1
ATOM 1830 O O . ARG B 1 103 ? 7.916 83.733 19.051 1.00 16.83 104 ARG B O 1
ATOM 1838 N N . ASP B 1 104 ? 6.299 83.276 20.541 1.00 16.32 105 ASP B N 1
ATOM 1839 C CA . ASP B 1 104 ? 5.222 83.384 19.548 1.00 17.43 105 ASP B CA 1
ATOM 1840 C C . ASP B 1 104 ? 5.072 84.795 18.981 1.00 18.33 105 ASP B C 1
ATOM 1841 O O . ASP B 1 104 ? 4.545 84.952 17.897 1.00 18.94 105 ASP B O 1
ATOM 1846 N N A MET B 1 105 ? 5.514 85.785 19.770 0.50 18.80 106 MET B N 1
ATOM 1847 N N B MET B 1 105 ? 5.556 85.820 19.665 0.50 19.07 106 MET B N 1
ATOM 1848 C CA A MET B 1 105 ? 5.512 87.210 19.415 0.50 19.61 106 MET B CA 1
ATOM 1849 C CA B MET B 1 105 ? 5.459 87.167 19.106 0.50 20.11 106 MET B CA 1
ATOM 1850 C C A MET B 1 105 ? 6.684 87.622 18.504 0.50 21.15 106 MET B C 1
ATOM 1851 C C B MET B 1 105 ? 6.640 87.563 18.272 0.50 21.63 106 MET B C 1
ATOM 1852 O O A MET B 1 105 ? 6.687 88.766 18.027 0.50 22.64 106 MET B O 1
ATOM 1853 O O B MET B 1 105 ? 6.616 88.603 17.611 0.50 23.10 106 MET B O 1
ATOM 1862 N N . LEU B 1 106 ? 7.665 86.730 18.277 1.00 21.67 107 LEU B N 1
ATOM 1863 C CA . LEU B 1 106 ? 8.906 87.045 17.571 1.00 22.94 107 LEU B CA 1
ATOM 1864 C C . LEU B 1 106 ? 9.061 86.338 16.222 1.00 28.00 107 LEU B C 1
ATOM 1865 O O . LEU B 1 106 ? 10.023 86.558 15.486 1.00 32.40 107 LEU B O 1
#

InterPro domains:
  IPR001487 Bromodomain [PF00439] (11-92)
  IPR001487 Bromodomain [PR00503] (21-34)
  IPR001487 Bromodomain [PR00503] (37-53)
  IPR001487 Bromodomain [PR00503] (53-71)
  IPR001487 Bromodomain [PR00503] (71-90)
  IPR001487 Bromodomain [PS50014] (18-90)
  IPR001487 Bromodomain [SM00297] (3-109)
  IPR036427 Bromodomain-like superfamily [G3DSA:1.20.920.10] (2-107)
  IPR036427 Bromodomain-like superfamily [SSF47370] (5-109)
  IPR050935 Bromodomain-containing chromatin reader [PTHR22880] (11-130)

Nearest PDB structures (foldseek):
  6cw0-assembly1_B-2  TM=1.007E+00  e=4.192E-17  Cryptosporidium parvum
  6viz-assembly3_C  TM=9.402E-01  e=2.695E-08  Homo sapiens
  4a9f-assembly1_B  TM=9.394E-01  e=2.695E-08  Homo sapiens
  4uyf-assembly2_B  TM=9.602E-01  e=3.421E-08  Homo sapiens
  4a9f-assembly2_C-2  TM=9.552E-01  e=4.894E-08  Homo sapiens

Foldseek 3Di:
DVVLVVLVVLLVVLCPDPLQPVQADWDPCVVVVNVCLCVFLVDTAGSVVLNVCSVVPVDPDVVVSVVRVVSNLVSQPRPDDCPDPNNVSSVVSVVVSVVVVVVD/DVLVVLVVLLVVLCPDPLQVVQADWDPCVVVVNVCLCVFLVDTAGSVVLNVCSVVVVDPDVVVSVVRVVSNLVSQCRPDDCPDPNNVSSVVSVVVSVVVVVVD

Secondary structure (DSSP, 8-state):
-HHHHHHHHHHHHHHTSTT-GGGSS---HHHHT-TTHHHH-SS---HHHHHHHHHTT--SSHHHHHHHHHHHHHHHHHHS-TTSHHHHHHHHHHHHHHHHHHH-/-HHHHHHHHHHHHHTSTT-GGGSS---HHHHT-TTHHHH-SS---HHHHHHHHHTT--SSHHHHHHHHHHHHHHHHHHS-TTSHHHHHHHHHHHHHHHHHHT-

Sequence (207 aa):
EDYSREYSSEVLLLQLKKEELQQDSEEAFLEPVNWKKLGLDDYPDIVKNPMDLKKTIGKKIKANFYTKAEQFWADIDLIWHNCQLYNHESSEVYQQSIRMQDAANNLRDMLDYSRREYSSEVLLLQLKEELQDSEEAFLEPVNWKKKLGLDDDYPDIVKKNPPMDLKKTIGKKIKANFYTKKAEQFWADIDLIWHNCQLYNHESSEEVYQQQSIRMQDAANNLRDMML

Solvent-accessible surface area: 12598 Å² total; p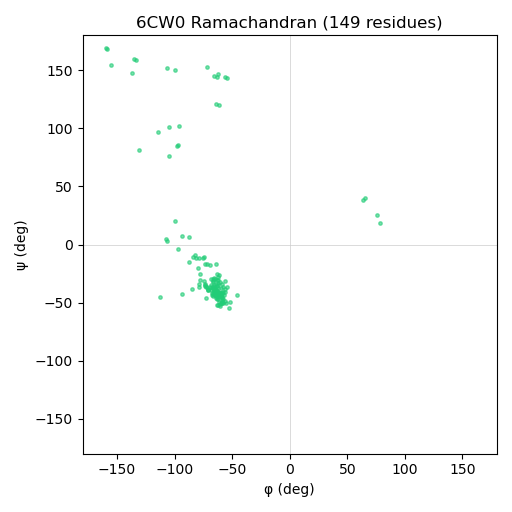er-residue (Å²): 101,73,54,38,146,59,21,48,99,6,14,107,104,0,45,159,57,184,31,6,140,48,10,50,93,75,57,78,89,91,132,116,54,67,106,65,20,58,112,67,3,174,94,82,30,6,5,96,40,0,11,126,56,14,174,62,102,128,13,104,101,47,100,67,0,20,58,14,0,55,28,6,0,26,6,10,6,56,46,39,153,81,107,36,106,42,3,63,42,0,47,105,1,50,88,27,2,64,89,20,29,88,117,116,80,147,45,161,47,6,46,115,6,10,118,92,0,62,143,42,173,25,6,136,51,10,40,94,75,58,86,95,96,158,114,56,68,108,53,19,51,102,67,3,55,46,66,27,5,1,78,41,0,10,128,47,8,174,58,76,84,16,30,77,33,97,33,0,8,57,16,0,54,29,6,0,93,7,10,40,80,46,38,150,123,107,34,103,41,41,66,39,0,59,109,2,42,81,36,0,60,90,32,94,120,150,119